Protein 7Z3B (pdb70)

Secondary structure (DSSP, 8-state):
-PEEEEEEEETTEEESSEEEEETT-EEEEEEEE---SSS---EEEEEEEEEEE---SS--SS--EEEEEEETTTT--EEETTEEE--TT--EEE-TT-EEEEEEE--S--EEEEEE--TTTTHHHHTT-EEEEEEEPP-/-PEEEEEEEETTEEESSEEEEETT-EEEEEEEE---SSS---EEEEEEEEEE----EEEEETTTT--EEETTEEE--TT--EEE-TT-EEEEEEEPPS--EEEEEE--TTTTHHHHTT-EEEEEEESP-

Radius of gyration: 21.34 Å; Cα contacts (8 Å, |Δi|>4): 718; chains: 2; bounding box: 64×50×38 Å

B-factor: mean 33.37, std 11.89, range [17.31, 107.45]

Organism: Acidithiobacillus ferrooxidans (NCBI:txid920)

Structure (mmCIF, N/CA/C/O backbone):
data_7Z3B
#
_entry.id   7Z3B
#
_cell.length_a   72.951
_cell.length_b   72.951
_cell.length_c   112.821
_cell.angle_alpha   90.000
_cell.angle_beta   90.000
_cell.angle_gamma   90.000
#
_symmetry.space_group_name_H-M   'P 41 21 2'
#
loop_
_entity.id
_entity.type
_entity.pdbx_description
1 polymer AcoP
2 non-polymer 'COPPER (I) ION'
3 non-polymer GLYCEROL
4 non-polymer 'ACETATE ION'
5 water water
#
loop_
_atom_site.group_PDB
_atom_site.id
_atom_site.type_symbol
_atom_site.label_atom_id
_atom_site.label_alt_id
_atom_site.label_comp_id
_atom_site.label_asym_id
_atom_site.label_entity_id
_atom_site.label_seq_id
_atom_site.pdbx_PDB_ins_code
_atom_site.Cartn_x
_atom_site.Cartn_y
_atom_site.Cartn_z
_atom_site.occupancy
_atom_site.B_iso_or_equiv
_atom_site.auth_seq_id
_atom_site.auth_comp_id
_atom_site.auth_asym_id
_atom_site.auth_atom_id
_atom_site.pdbx_PDB_model_num
ATOM 1 N N . GLY A 1 31 ? -32.538 -8.853 -20.613 1.00 59.50 43 GLY A N 1
ATOM 2 C CA . GLY A 1 31 ? -33.694 -7.998 -20.374 1.00 52.93 43 GLY A CA 1
ATOM 3 C C . GLY A 1 31 ? -33.283 -6.608 -19.894 1.00 48.39 43 GLY A C 1
ATOM 4 O O . GLY A 1 31 ? -32.213 -6.434 -19.243 1.00 47.95 43 GLY A O 1
ATOM 5 N N . VAL A 1 32 ? -34.159 -5.642 -20.103 1.00 45.38 44 VAL A N 1
ATOM 6 C CA . VAL A 1 32 ? -33.992 -4.274 -19.532 1.00 39.06 44 VAL A CA 1
ATOM 7 C C . VAL A 1 32 ? -34.454 -4.273 -18.062 1.00 39.23 44 VAL A C 1
ATOM 8 O O . VAL A 1 32 ? -35.522 -4.843 -17.721 1.00 41.27 44 VAL A O 1
ATOM 12 N N . HIS A 1 33 ? -33.589 -3.810 -17.160 1.00 33.02 45 HIS A N 1
ATOM 13 C CA . HIS A 1 33 ? -33.851 -3.769 -15.717 1.00 33.29 45 HIS A CA 1
ATOM 14 C C . HIS A 1 33 ? -34.392 -2.385 -15.377 1.00 31.30 45 HIS A C 1
ATOM 15 O O . HIS A 1 33 ? -33.712 -1.379 -15.667 1.00 29.67 45 HIS A O 1
ATOM 22 N N A HIS A 1 34 ? -35.568 -2.340 -14.753 0.50 32.31 46 HIS A N 1
ATOM 23 N N B HIS A 1 34 ? -35.588 -2.334 -14.780 0.50 31.07 46 HIS A N 1
ATOM 24 C CA A HIS A 1 34 ? -36.253 -1.076 -14.387 0.50 31.82 46 HIS A CA 1
ATOM 25 C CA B HIS A 1 34 ? -36.240 -1.056 -14.396 0.50 29.73 46 HIS A CA 1
ATOM 26 C C A HIS A 1 34 ? -35.826 -0.669 -12.989 0.50 29.30 46 HIS A C 1
ATOM 27 C C B HIS A 1 34 ? -35.816 -0.670 -12.993 0.50 28.21 46 HIS A C 1
ATOM 28 O O A HIS A 1 34 ? -35.950 -1.505 -12.074 0.50 30.13 46 HIS A O 1
ATOM 29 O O B HIS A 1 34 ? -35.946 -1.511 -12.084 0.50 29.18 46 HIS A O 1
ATOM 42 N N . TYR A 1 35 ? -35.388 0.578 -12.817 1.00 25.23 47 TYR A N 1
ATOM 43 C CA . TYR A 1 35 ? -35.042 1.137 -11.510 1.00 23.97 47 TYR A CA 1
ATOM 44 C C . TYR A 1 35 ? -35.870 2.395 -11.352 1.00 24.13 47 TYR A C 1
ATOM 45 O O . TYR A 1 35 ? -36.076 3.142 -12.346 1.00 22.38 47 TYR A O 1
ATOM 54 N N . THR A 1 36 ? -36.296 2.686 -10.133 1.00 22.00 48 THR A N 1
ATOM 55 C CA . THR A 1 36 ? -36.931 3.984 -9.821 1.00 22.32 48 THR A CA 1
ATOM 56 C C . THR A 1 36 ? -36.136 4.656 -8.705 1.00 24.01 48 THR A C 1
ATOM 57 O O . THR A 1 36 ? -35.761 3.967 -7.730 1.00 24.16 48 THR A O 1
ATOM 61 N N . ILE A 1 37 ? -35.902 5.942 -8.837 1.00 20.24 49 ILE A N 1
ATOM 62 C CA . ILE A 1 37 ? -35.364 6.774 -7.752 1.00 21.58 49 ILE A CA 1
ATOM 63 C C . ILE A 1 37 ? -36.395 7.865 -7.495 1.00 19.20 49 ILE A C 1
ATOM 64 O O . ILE A 1 37 ? -36.629 8.693 -8.384 1.00 19.64 49 ILE A O 1
ATOM 70 N N . ASP A 1 38 ? -36.989 7.832 -6.304 1.00 18.90 50 ASP A N 1
ATOM 71 C CA . ASP A 1 38 ? -37.919 8.886 -5.876 1.00 19.03 50 ASP A CA 1
ATOM 72 C C . ASP A 1 38 ? -37.169 9.984 -5.163 1.00 18.78 50 ASP A C 1
ATOM 73 O O . ASP A 1 38 ? -36.270 9.663 -4.349 1.00 19.49 50 ASP A O 1
ATOM 78 N N . GLU A 1 39 ? -37.547 11.205 -5.455 1.00 17.81 51 GLU A N 1
ATOM 79 C CA . GLU A 1 39 ? -37.036 12.394 -4.797 1.00 17.43 51 GLU A CA 1
ATOM 80 C C . GLU A 1 39 ? -38.042 12.955 -3.821 1.00 18.92 51 GLU A C 1
ATOM 81 O O . GLU A 1 39 ? -39.198 13.143 -4.186 1.00 19.17 51 GLU A O 1
ATOM 87 N N . PHE A 1 40 ? -37.543 13.217 -2.611 1.00 18.60 52 PHE A N 1
ATOM 88 C CA . PHE A 1 40 ? -38.331 13.857 -1.542 1.00 18.37 52 PHE A CA 1
ATOM 89 C C . PHE A 1 40 ? -37.512 14.992 -0.975 1.00 19.04 52 PHE A C 1
ATOM 90 O O . PHE A 1 40 ? -36.341 15.121 -1.240 1.00 18.73 52 PHE A O 1
ATOM 98 N N . ASN A 1 41 ? -38.132 15.898 -0.228 1.00 19.18 53 ASN A N 1
ATOM 99 C CA . ASN A 1 41 ? -37.338 16.881 0.517 1.00 19.99 53 ASN A CA 1
ATOM 100 C C . ASN A 1 41 ? -36.798 16.184 1.780 1.00 21.21 53 ASN A C 1
ATOM 101 O O . ASN A 1 41 ? -37.580 15.849 2.691 1.00 21.89 53 ASN A O 1
ATOM 106 N N . TYR A 1 42 ? -35.481 15.964 1.966 1.00 19.67 54 TYR A N 1
ATOM 107 C CA . TYR A 1 42 ? -34.392 16.241 1.028 1.00 19.26 54 TYR A CA 1
ATOM 108 C C . TYR A 1 42 ? -33.553 14.981 0.931 1.00 19.03 54 TYR A C 1
ATOM 109 O O . TYR A 1 42 ? -32.527 14.884 1.612 1.00 19.48 54 TYR A O 1
ATOM 118 N N . TYR A 1 43 ? -34.014 13.974 0.192 1.00 18.64 55 TYR A N 1
ATOM 119 C CA . TYR A 1 43 ? -33.389 12.651 0.164 1.00 19.61 55 TYR A CA 1
ATOM 120 C C . TYR A 1 43 ? -33.906 11.920 -1.035 1.00 18.66 55 TYR A C 1
ATOM 121 O O . TYR A 1 43 ? -34.953 12.258 -1.647 1.00 18.09 55 TYR A O 1
ATOM 130 N N . TYR A 1 44 ? -33.180 10.870 -1.360 1.00 18.40 56 TYR A N 1
ATOM 131 C CA . TYR A 1 44 ? -33.582 9.932 -2.410 1.00 18.84 56 TYR A CA 1
ATOM 132 C C . TYR A 1 44 ? -34.045 8.644 -1.790 1.00 19.46 56 TYR A C 1
ATOM 133 O O . TYR A 1 44 ? -33.472 8.155 -0.778 1.00 20.00 56 TYR A O 1
ATOM 142 N N . LYS A 1 45 ? -34.999 8.004 -2.458 1.00 19.64 57 LYS A N 1
ATOM 143 C CA . LYS A 1 45 ? -35.356 6.601 -2.110 1.00 20.57 57 LYS A CA 1
ATOM 144 C C . LYS A 1 45 ? -35.313 5.754 -3.367 1.00 21.55 57 LYS A C 1
ATOM 145 O O . LYS A 1 45 ? -36.081 6.006 -4.308 1.00 21.40 57 LYS A O 1
ATOM 151 N N . PRO A 1 46 ? -34.440 4.752 -3.478 1.00 22.84 58 PRO A N 1
ATOM 152 C CA . PRO A 1 46 ? -33.429 4.397 -2.476 1.00 23.90 58 PRO A CA 1
ATOM 153 C C . PRO A 1 46 ? -32.224 5.339 -2.498 1.00 21.77 58 PRO A C 1
ATOM 154 O O . PRO A 1 46 ? -31.953 5.948 -3.554 1.00 21.70 58 PRO A O 1
ATOM 158 N N . ASP A 1 47 ? -31.459 5.373 -1.381 1.00 21.52 59 ASP A N 1
ATOM 159 C CA . ASP A 1 47 ? -30.225 6.184 -1.335 1.00 22.55 59 ASP A CA 1
ATOM 160 C C . ASP A 1 47 ? -28.971 5.358 -1.614 1.00 23.14 59 ASP A C 1
ATOM 161 O O . ASP A 1 47 ? -27.867 5.909 -1.493 1.00 23.00 59 ASP A O 1
ATOM 166 N N . ARG A 1 48 ? -29.160 4.126 -1.992 1.00 24.22 60 ARG A N 1
ATOM 167 C CA . ARG A 1 48 ? -28.111 3.228 -2.503 1.00 26.32 60 ARG A CA 1
ATOM 168 C C . ARG A 1 48 ? -28.641 2.447 -3.676 1.00 27.15 60 ARG A C 1
ATOM 169 O O . ARG A 1 48 ? -29.812 1.988 -3.640 1.00 26.86 60 ARG A O 1
ATOM 177 N N . MET A 1 49 ? -27.791 2.247 -4.677 1.00 25.74 61 MET A N 1
ATOM 178 C CA . MET A 1 49 ? -28.166 1.470 -5.878 1.00 27.37 61 MET A CA 1
ATOM 179 C C . MET A 1 49 ? -26.909 0.747 -6.352 1.00 26.61 61 MET A C 1
ATOM 180 O O . MET A 1 49 ? -25.775 1.267 -6.135 1.00 25.76 61 MET A O 1
ATOM 189 N N . THR A 1 50 ? -27.105 -0.437 -6.928 1.00 28.35 62 THR A N 1
ATOM 190 C CA . THR A 1 50 ? -25.972 -1.232 -7.448 1.00 29.27 62 THR A CA 1
ATOM 191 C C . THR A 1 50 ? -26.292 -1.639 -8.874 1.00 28.68 62 THR A C 1
ATOM 192 O O . THR A 1 50 ? -27.359 -2.182 -9.068 1.00 28.40 62 THR A O 1
ATOM 196 N N . TRP A 1 51 ? -25.403 -1.342 -9.828 1.00 27.93 63 TRP A N 1
ATOM 197 C CA . TRP A 1 51 ? -25.556 -1.785 -11.235 1.00 26.36 63 TRP A CA 1
ATOM 198 C C . TRP A 1 51 ? -24.288 -2.538 -11.614 1.00 27.97 63 TRP A C 1
ATOM 199 O O . TRP A 1 51 ? -23.285 -2.350 -10.965 1.00 30.14 63 TRP A O 1
ATOM 210 N N . HIS A 1 52 ? -24.347 -3.327 -12.665 1.00 29.42 64 HIS A N 1
ATOM 211 C CA . HIS A 1 52 ? -23.184 -4.012 -13.246 1.00 30.61 64 HIS A CA 1
ATOM 212 C C . HIS A 1 52 ? -22.836 -3.353 -14.594 1.00 29.16 64 HIS A C 1
ATOM 213 O O . HIS A 1 52 ? -23.772 -2.975 -15.343 1.00 28.67 64 HIS A O 1
ATOM 220 N N . VAL A 1 53 ? -21.549 -3.296 -14.916 1.00 29.36 65 VAL A N 1
ATOM 221 C CA . VAL A 1 53 ? -21.087 -2.858 -16.252 1.00 29.83 65 VAL A CA 1
ATOM 222 C C . VAL A 1 53 ? -21.856 -3.666 -17.295 1.00 30.56 65 VAL A C 1
ATOM 223 O O . VAL A 1 53 ? -21.956 -4.898 -17.155 1.00 31.50 65 VAL A O 1
ATOM 227 N N . GLY A 1 54 ? -22.360 -3.015 -18.346 1.00 27.94 66 GLY A N 1
ATOM 228 C CA . GLY A 1 54 ? -23.029 -3.771 -19.421 1.00 30.77 66 GLY A CA 1
ATOM 229 C C . GLY A 1 54 ? -24.493 -4.023 -19.146 1.00 30.02 66 GLY A C 1
ATOM 230 O O . GLY A 1 54 ? -25.185 -4.447 -20.059 1.00 31.93 66 GLY A O 1
ATOM 231 N N . GLU A 1 55 ? -24.990 -3.729 -17.951 1.00 30.04 67 GLU A N 1
ATOM 232 C CA . GLU A 1 55 ? -26.422 -3.900 -17.621 1.00 30.13 67 GLU A CA 1
ATOM 233 C C . GLU A 1 55 ? -27.263 -2.933 -18.457 1.00 28.37 67 GLU A C 1
ATOM 234 O O . GLU A 1 55 ? -26.877 -1.758 -18.575 1.00 25.69 67 GLU A O 1
ATOM 240 N N . LYS A 1 56 ? -28.391 -3.408 -19.000 1.00 26.30 68 LYS A N 1
ATOM 241 C CA . LYS A 1 56 ? -29.404 -2.548 -19.624 1.00 26.39 68 LYS A CA 1
ATOM 242 C C . LYS A 1 56 ? -30.335 -2.018 -18.568 1.00 26.36 68 LYS A C 1
ATOM 243 O O . LYS A 1 56 ? -31.043 -2.823 -17.910 1.00 27.19 68 LYS A O 1
ATOM 249 N N . VAL A 1 57 ? -30.290 -0.689 -18.400 1.00 23.31 69 VAL A N 1
ATOM 250 C CA . VAL A 1 57 ? -31.058 0.000 -17.319 1.00 23.05 69 VAL A CA 1
ATOM 251 C C . VAL A 1 57 ? -32.120 0.916 -17.950 1.00 23.73 69 VAL A C 1
ATOM 252 O O . VAL A 1 57 ? -31.816 1.731 -18.865 1.00 23.36 69 VAL A O 1
ATOM 256 N N . GLU A 1 58 ? -33.344 0.874 -17.402 1.00 24.36 70 GLU A N 1
ATOM 257 C CA . GLU A 1 58 ? -34.356 1.915 -17.620 1.00 23.65 70 GLU A CA 1
ATOM 258 C C . GLU A 1 58 ? -34.562 2.582 -16.258 1.00 24.30 70 GLU A C 1
ATOM 259 O O . GLU A 1 58 ? -34.939 1.864 -15.293 1.00 24.29 70 GLU A O 1
ATOM 265 N N . LEU A 1 59 ? -34.223 3.858 -16.120 1.00 22.22 71 LEU A N 1
ATOM 266 C CA . LEU A 1 59 ? -34.284 4.549 -14.819 1.00 21.34 71 LEU A CA 1
ATOM 267 C C . LEU A 1 59 ? -35.362 5.628 -14.875 1.00 20.71 71 LEU A C 1
ATOM 268 O O . LEU A 1 59 ? -35.382 6.425 -15.808 1.00 20.86 71 LEU A O 1
ATOM 273 N N . THR A 1 60 ? -36.238 5.602 -13.884 1.00 20.78 72 THR A N 1
ATOM 274 C CA . THR A 1 60 ? -37.247 6.654 -13.706 1.00 20.21 72 THR A CA 1
ATOM 275 C C . THR A 1 60 ? -36.849 7.487 -12.495 1.00 20.09 72 THR A C 1
ATOM 276 O O . THR A 1 60 ? -36.669 6.897 -11.398 1.00 21.44 72 THR A O 1
ATOM 280 N N . ILE A 1 61 ? -36.716 8.784 -12.685 1.00 18.08 73 ILE A N 1
ATOM 281 C CA . ILE A 1 61 ? -36.479 9.749 -11.588 1.00 17.69 73 ILE A CA 1
ATOM 282 C C . ILE A 1 61 ? -37.828 10.444 -11.388 1.00 18.87 73 ILE A C 1
ATOM 283 O O . ILE A 1 61 ? -38.381 10.974 -12.376 1.00 18.76 73 ILE A O 1
ATOM 288 N N . ASP A 1 62 ? -38.347 10.456 -10.158 1.00 17.76 74 ASP A N 1
ATOM 289 C CA . ASP A 1 62 ? -39.686 10.976 -9.900 1.00 17.31 74 ASP A CA 1
ATOM 290 C C . ASP A 1 62 ? -39.558 12.028 -8.799 1.00 17.97 74 ASP A C 1
ATOM 291 O O . ASP A 1 62 ? -39.155 11.649 -7.684 1.00 18.56 74 ASP A O 1
ATOM 296 N N . ASN A 1 63 ? -39.960 13.233 -9.068 1.00 17.57 75 ASN A N 1
ATOM 297 C CA . ASN A 1 63 ? -39.975 14.293 -8.025 1.00 17.72 75 ASN A CA 1
ATOM 298 C C . ASN A 1 63 ? -41.255 14.233 -7.235 1.00 18.85 75 ASN A C 1
ATOM 299 O O . ASN A 1 63 ? -42.272 14.684 -7.738 1.00 18.87 75 ASN A O 1
ATOM 304 N N . ARG A 1 64 ? -41.184 13.590 -6.056 1.00 18.62 76 ARG A N 1
ATOM 305 C CA . ARG A 1 64 ? -42.313 13.401 -5.148 1.00 19.28 76 ARG A CA 1
ATOM 306 C C . ARG A 1 64 ? -42.241 14.401 -3.990 1.00 19.45 76 ARG A C 1
ATOM 307 O O . ARG A 1 64 ? -42.722 14.122 -2.884 1.00 19.91 76 ARG A O 1
ATOM 315 N N . SER A 1 65 ? -41.673 15.573 -4.247 1.00 18.74 77 SER A N 1
ATOM 316 C CA . SER A 1 65 ? -41.630 16.664 -3.253 1.00 19.62 77 SER A CA 1
ATOM 317 C C . SER A 1 65 ? -42.961 16.839 -2.497 1.00 20.26 77 SER A C 1
ATOM 318 O O . SER A 1 65 ? -44.002 17.073 -3.131 1.00 20.72 77 SER A O 1
ATOM 321 N N . GLN A 1 66 ? -42.879 16.706 -1.168 1.00 20.73 78 GLN A N 1
ATOM 322 C CA . GLN A 1 66 ? -44.039 16.648 -0.235 1.00 23.53 78 GLN A CA 1
ATOM 323 C C . GLN A 1 66 ? -44.432 17.994 0.341 1.00 25.64 78 GLN A C 1
ATOM 324 O O . GLN A 1 66 ? -45.435 18.041 1.119 1.00 26.70 78 GLN A O 1
ATOM 330 N N . SER A 1 67 ? -43.691 19.048 0.125 1.00 25.26 79 SER A N 1
ATOM 331 C CA . SER A 1 67 ? -43.888 20.373 0.748 1.00 25.59 79 SER A CA 1
ATOM 332 C C . SER A 1 67 ? -45.035 21.108 0.062 1.00 27.74 79 SER A C 1
ATOM 333 O O . SER A 1 67 ? -45.501 20.713 -1.032 1.00 27.34 79 SER A O 1
ATOM 336 N N . ALA A 1 68 ? -45.454 22.182 0.761 1.00 33.09 80 ALA A N 1
ATOM 337 C CA . ALA A 1 68 ? -46.472 23.176 0.308 1.00 34.12 80 ALA A CA 1
ATOM 338 C C . ALA A 1 68 ? -45.737 24.500 0.121 1.00 34.86 80 ALA A C 1
ATOM 339 O O . ALA A 1 68 ? -45.323 25.105 1.143 1.00 37.27 80 ALA A O 1
ATOM 341 N N . PRO A 1 69 ? -45.374 24.915 -1.109 1.00 32.52 81 PRO A N 1
ATOM 342 C CA . PRO A 1 69 ? -45.583 24.150 -2.340 1.00 30.90 81 PRO A CA 1
ATOM 343 C C . PRO A 1 69 ? -44.465 23.110 -2.602 1.00 26.63 81 PRO A C 1
ATOM 344 O O . PRO A 1 69 ? -43.450 23.109 -1.900 1.00 25.87 81 PRO A O 1
ATOM 348 N N . PRO A 1 70 ? -44.670 22.191 -3.551 1.00 27.01 82 PRO A N 1
ATOM 349 C CA . PRO A 1 70 ? -43.625 21.220 -3.933 1.00 25.84 82 PRO A CA 1
ATOM 350 C C . PRO A 1 70 ? -42.484 21.988 -4.591 1.00 27.12 82 PRO A C 1
ATOM 351 O O . PRO A 1 70 ? -42.748 23.009 -5.241 1.00 27.49 82 PRO A O 1
ATOM 355 N N . ILE A 1 71 ? -41.263 21.540 -4.384 1.00 23.98 83 ILE A N 1
ATOM 356 C CA . ILE A 1 71 ? -40.071 22.261 -4.886 1.00 24.02 83 ILE A CA 1
ATOM 357 C C . ILE A 1 71 ? -39.356 21.376 -5.908 1.00 21.68 83 ILE A C 1
ATOM 358 O O . ILE A 1 71 ? -39.513 20.106 -5.957 1.00 21.00 83 ILE A O 1
ATOM 363 N N . ALA A 1 72 ? -38.628 22.040 -6.791 1.00 20.77 84 ALA A N 1
ATOM 364 C CA . ALA A 1 72 ? -37.780 21.347 -7.765 1.00 20.99 84 ALA A CA 1
ATOM 365 C C . ALA A 1 72 ? -36.607 20.616 -7.108 1.00 19.87 84 ALA A C 1
ATOM 366 O O . ALA A 1 72 ? -36.073 21.058 -6.111 1.00 19.93 84 ALA A O 1
ATOM 368 N N . HIS A 1 73 ? -36.192 19.525 -7.761 1.00 18.79 85 HIS A N 1
ATOM 369 C CA . HIS A 1 73 ? -35.059 18.708 -7.347 1.00 17.91 85 HIS A CA 1
ATOM 370 C C . HIS A 1 73 ? -34.228 18.321 -8.577 1.00 18.92 85 HIS A C 1
ATOM 371 O O . HIS A 1 73 ? -34.790 18.230 -9.700 1.00 20.23 85 HIS A O 1
ATOM 378 N N . GLN A 1 74 ? -32.959 18.086 -8.330 1.00 17.70 86 GLN A N 1
ATOM 379 C CA . GLN A 1 74 ? -31.985 17.623 -9.362 1.00 18.14 86 GLN A CA 1
ATOM 380 C C . GLN A 1 74 ? -31.511 16.238 -9.010 1.00 19.48 86 GLN A C 1
ATOM 381 O O . GLN A 1 74 ? -31.412 15.856 -7.845 1.00 19.28 86 GLN A O 1
ATOM 387 N N . PHE A 1 75 ? -31.156 15.477 -10.057 1.00 18.26 87 PHE A N 1
ATOM 388 C CA . PHE A 1 75 ? -30.506 14.197 -9.940 1.00 18.83 87 PHE A CA 1
ATOM 389 C C . PHE A 1 75 ? -29.296 14.171 -10.885 1.00 19.16 87 PHE A C 1
ATOM 390 O O . PHE A 1 75 ? -29.467 14.299 -12.098 1.00 20.35 87 PHE A O 1
ATOM 398 N N . SER A 1 76 ? -28.117 14.184 -10.276 1.00 19.07 88 SER A N 1
ATOM 399 C CA . SER A 1 76 ? -26.841 14.153 -11.006 1.00 20.36 88 SER A CA 1
ATOM 400 C C . SER A 1 76 ? -25.994 13.056 -10.413 1.00 20.95 88 SER A C 1
ATOM 401 O O . SER A 1 76 ? -25.801 12.996 -9.180 1.00 21.38 88 SER A O 1
ATOM 404 N N . ILE A 1 77 ? -25.355 12.251 -11.278 1.00 20.02 89 ILE A N 1
ATOM 405 C CA . ILE A 1 77 ? -24.456 11.169 -10.813 1.00 19.79 89 ILE A CA 1
ATOM 406 C C . ILE A 1 77 ? -23.032 11.596 -11.163 1.00 20.85 89 ILE A C 1
ATOM 407 O O . ILE A 1 77 ? -22.759 11.918 -12.336 1.00 20.22 89 ILE A O 1
ATOM 412 N N . GLY A 1 78 ? -22.146 11.545 -10.190 1.00 20.07 90 GLY A N 1
ATOM 413 C CA . GLY A 1 78 ? -20.756 11.917 -10.458 1.00 21.43 90 GLY A CA 1
ATOM 414 C C . GLY A 1 78 ? -19.810 11.555 -9.358 1.00 21.39 90 GLY A C 1
ATOM 415 O O . GLY A 1 78 ? -20.217 10.802 -8.419 1.00 24.02 90 GLY A O 1
ATOM 416 N N . ARG A 1 79 ? -18.578 12.007 -9.542 1.00 23.55 91 ARG A N 1
ATOM 417 C CA . ARG A 1 79 ? -17.477 11.775 -8.605 1.00 26.05 91 ARG A CA 1
ATOM 418 C C . ARG A 1 79 ? -16.844 13.139 -8.343 1.00 26.80 91 ARG A C 1
ATOM 419 O O . ARG A 1 79 ? -16.778 14.001 -9.260 1.00 25.06 91 ARG A O 1
ATOM 427 N N . THR A 1 80 ? -16.303 13.248 -7.164 1.00 27.35 92 THR A N 1
ATOM 428 C CA . THR A 1 80 ? -15.442 14.351 -6.706 1.00 30.53 92 THR A CA 1
ATOM 429 C C . THR A 1 80 ? -16.310 15.584 -6.463 1.00 27.72 92 THR A C 1
ATOM 430 O O . THR A 1 80 ? -16.522 16.406 -7.400 1.00 28.01 92 THR A O 1
ATOM 434 N N . LEU A 1 81 ? -16.750 15.716 -5.240 1.00 26.29 93 LEU A N 1
ATOM 435 C CA . LEU A 1 81 ? -17.622 16.833 -4.866 1.00 25.46 93 LEU A CA 1
ATOM 436 C C . LEU A 1 81 ? -16.845 18.135 -5.034 1.00 26.57 93 LEU A C 1
ATOM 437 O O . LEU A 1 81 ? -15.685 18.235 -4.588 1.00 27.81 93 LEU A O 1
ATOM 442 N N . VAL A 1 82 ? -17.504 19.117 -5.638 1.00 25.60 94 VAL A N 1
ATOM 443 C CA . VAL A 1 82 ? -17.027 20.519 -5.664 1.00 26.14 94 VAL A CA 1
ATOM 444 C C . VAL A 1 82 ? -17.921 21.339 -4.762 1.00 25.87 94 VAL A C 1
ATOM 445 O O . VAL A 1 82 ? -19.151 21.165 -4.852 1.00 24.88 94 VAL A O 1
ATOM 449 N N . SER A 1 83 ? -17.326 22.181 -3.930 1.00 26.98 95 SER A N 1
ATOM 450 C CA . SER A 1 83 ? -18.061 23.069 -3.006 1.00 28.00 95 SER A CA 1
ATOM 451 C C . SER A 1 83 ? -17.714 24.535 -3.242 1.00 29.17 95 SER A C 1
ATOM 452 O O . SER A 1 83 ? -16.658 24.814 -3.861 1.00 29.92 95 SER A O 1
ATOM 455 N N . ARG A 1 84 ? -18.541 25.442 -2.686 1.00 28.94 96 ARG A N 1
ATOM 456 C CA . ARG A 1 84 ? -18.251 26.890 -2.735 1.00 31.78 96 ARG A CA 1
ATOM 457 C C A ARG A 1 84 ? -16.846 27.202 -2.155 0.50 34.23 96 ARG A C 1
ATOM 458 C C B ARG A 1 84 ? -16.995 27.042 -1.887 0.50 32.97 96 ARG A C 1
ATOM 459 O O A ARG A 1 84 ? -16.447 26.578 -1.182 0.50 36.26 96 ARG A O 1
ATOM 460 O O B ARG A 1 84 ? -16.915 26.371 -0.796 0.50 32.95 96 ARG A O 1
ATOM 468 N N A ASP A 1 85 ? -16.096 28.108 -2.786 0.50 39.36 97 ASP A N 1
ATOM 469 N N B ASP A 1 85 ? -16.156 27.951 -2.284 0.50 34.86 97 ASP A N 1
ATOM 470 C CA A ASP A 1 85 ? -14.862 28.702 -2.192 0.50 41.55 97 ASP A CA 1
ATOM 471 C CA B ASP A 1 85 ? -14.982 28.383 -1.509 0.50 37.29 97 ASP A CA 1
ATOM 472 C C A ASP A 1 85 ? -15.290 29.971 -1.392 0.50 43.09 97 ASP A C 1
ATOM 473 C C B ASP A 1 85 ? -14.995 29.905 -1.423 0.50 40.77 97 ASP A C 1
ATOM 474 O O A ASP A 1 85 ? -16.211 30.593 -1.879 0.50 41.72 97 ASP A O 1
ATOM 475 O O B ASP A 1 85 ? -15.116 30.591 -2.456 0.50 38.33 97 ASP A O 1
ATOM 484 N N . ASN A 1 86 ? -14.719 30.346 -0.213 1.00 44.81 98 ASN A N 1
ATOM 485 C CA . ASN A 1 86 ? -14.580 31.778 0.162 1.00 49.42 98 ASN A CA 1
ATOM 486 C C . ASN A 1 86 ? -13.400 31.987 1.123 1.00 52.42 98 ASN A C 1
ATOM 487 O O . ASN A 1 86 ? -13.300 33.104 1.687 1.00 55.54 98 ASN A O 1
ATOM 492 N N . GLY A 1 87 ? -12.547 30.983 1.348 1.00 50.91 99 GLY A N 1
ATOM 493 C CA . GLY A 1 87 ? -11.339 31.191 2.169 1.00 51.49 99 GLY A CA 1
ATOM 494 C C . GLY A 1 87 ? -11.583 31.062 3.652 1.00 51.92 99 GLY A C 1
ATOM 495 O O . GLY A 1 87 ? -10.602 31.091 4.406 1.00 55.78 99 GLY A O 1
ATOM 496 N N . PHE A 1 88 ? -12.833 30.973 4.107 1.00 50.46 100 PHE A N 1
ATOM 497 C CA A PHE A 1 88 ? -13.171 30.827 5.541 0.50 49.95 100 PHE A CA 1
ATOM 498 C CA B PHE A 1 88 ? -13.129 30.809 5.558 0.50 50.09 100 PHE A CA 1
ATOM 499 C C . PHE A 1 88 ? -13.619 29.388 5.784 1.00 46.76 100 PHE A C 1
ATOM 500 O O . PHE A 1 88 ? -14.156 28.767 4.858 1.00 46.95 100 PHE A O 1
ATOM 515 N N . PRO A 1 89 ? -13.399 28.812 6.998 1.00 46.26 101 PRO A N 1
ATOM 516 C CA . PRO A 1 89 ? -13.772 27.426 7.237 1.00 45.96 101 PRO A CA 1
ATOM 517 C C . PRO A 1 89 ? -15.284 27.299 7.491 1.00 47.00 101 PRO A C 1
ATOM 518 O O . PRO A 1 89 ? -15.855 28.178 8.102 1.00 49.88 101 PRO A O 1
ATOM 522 N N . LYS A 1 90 ? -15.816 26.151 7.138 1.00 46.77 102 LYS A N 1
ATOM 523 C CA . LYS A 1 90 ? -17.244 25.798 7.283 1.00 47.95 102 LYS A CA 1
ATOM 524 C C . LYS A 1 90 ? -17.410 24.450 7.978 1.00 44.15 102 LYS A C 1
ATOM 525 O O . LYS A 1 90 ? -16.747 23.500 7.561 1.00 41.45 102 LYS A O 1
ATOM 531 N N . SER A 1 91 ? -18.452 24.312 8.806 1.00 44.53 103 SER A N 1
ATOM 532 C CA A SER A 1 91 ? -18.837 22.974 9.345 0.50 42.90 103 SER A CA 1
ATOM 533 C CA B SER A 1 91 ? -18.912 22.997 9.342 0.50 42.34 103 SER A CA 1
ATOM 534 C C . SER A 1 91 ? -19.379 22.087 8.216 1.00 39.43 103 SER A C 1
ATOM 535 O O . SER A 1 91 ? -19.116 20.871 8.252 1.00 40.18 103 SER A O 1
ATOM 540 N N . GLN A 1 92 ? -20.103 22.642 7.245 1.00 38.14 104 GLN A N 1
ATOM 541 C CA . GLN A 1 92 ? -20.655 21.881 6.127 1.00 38.48 104 GLN A CA 1
ATOM 542 C C . GLN A 1 92 ? -20.251 22.596 4.846 1.00 37.23 104 GLN A C 1
ATOM 543 O O . GLN A 1 92 ? -20.482 23.786 4.728 1.00 39.69 104 GLN A O 1
ATOM 549 N N . ALA A 1 93 ? -19.695 21.879 3.929 1.00 36.61 105 ALA A N 1
ATOM 550 C CA . ALA A 1 93 ? -19.289 22.558 2.682 1.00 37.29 105 ALA A CA 1
ATOM 551 C C . ALA A 1 93 ? -20.552 22.734 1.837 1.00 33.10 105 ALA A C 1
ATOM 552 O O . ALA A 1 93 ? -21.454 21.901 1.872 1.00 34.25 105 ALA A O 1
ATOM 554 N N . ILE A 1 94 ? -20.594 23.855 1.130 1.00 32.20 106 ILE A N 1
ATOM 555 C CA . ILE A 1 94 ? -21.774 24.217 0.315 1.00 30.21 106 ILE A CA 1
ATOM 556 C C . ILE A 1 94 ? -21.535 23.578 -1.049 1.00 28.20 106 ILE A C 1
ATOM 557 O O . ILE A 1 94 ? -20.826 24.180 -1.898 1.00 28.60 106 ILE A O 1
ATOM 562 N N . ALA A 1 95 ? -22.181 22.461 -1.309 1.00 25.87 107 ALA A N 1
ATOM 563 C CA . ALA A 1 95 ? -22.001 21.679 -2.533 1.00 25.84 107 ALA A CA 1
ATOM 564 C C . ALA A 1 95 ? -22.467 22.472 -3.758 1.00 24.34 107 ALA A C 1
ATOM 565 O O . ALA A 1 95 ? -23.576 22.995 -3.753 1.00 24.68 107 ALA A O 1
ATOM 567 N N . VAL A 1 96 ? -21.694 22.438 -4.860 1.00 23.03 108 VAL A N 1
ATOM 568 C CA . VAL A 1 96 ? -22.080 23.123 -6.109 1.00 22.79 108 VAL A CA 1
ATOM 569 C C . VAL A 1 96 ? -22.093 22.196 -7.310 1.00 22.43 108 VAL A C 1
ATOM 570 O O . VAL A 1 96 ? -22.802 22.508 -8.315 1.00 22.89 108 VAL A O 1
ATOM 574 N N . GLY A 1 97 ? -21.430 21.055 -7.263 1.00 21.39 109 GLY A N 1
ATOM 575 C CA . GLY A 1 97 ? -21.393 20.148 -8.422 1.00 22.65 109 GLY A CA 1
ATOM 576 C C . GLY A 1 97 ? -20.466 18.974 -8.238 1.00 23.43 109 GLY A C 1
ATOM 577 O O . GLY A 1 97 ? -19.842 18.800 -7.174 1.00 21.56 109 GLY A O 1
ATOM 578 N N . TRP A 1 98 ? -20.376 18.148 -9.285 1.00 21.80 110 TRP A N 1
ATOM 579 C CA . TRP A 1 98 ? -19.425 17.039 -9.423 1.00 22.70 110 TRP A CA 1
ATOM 580 C C . TRP A 1 98 ? -18.364 17.418 -10.459 1.00 24.87 110 TRP A C 1
ATOM 581 O O . TRP A 1 98 ? -18.723 17.874 -11.536 1.00 25.32 110 TRP A O 1
ATOM 592 N N . LYS A 1 99 ? -17.138 17.041 -10.209 1.00 25.06 111 LYS A N 1
ATOM 593 C CA A LYS A 1 99 ? -16.049 17.254 -11.189 0.50 26.95 111 LYS A CA 1
ATOM 594 C CA B LYS A 1 99 ? -16.033 17.242 -11.183 0.50 27.22 111 LYS A CA 1
ATOM 595 C C . LYS A 1 99 ? -16.214 16.281 -12.354 1.00 27.72 111 LYS A C 1
ATOM 596 O O . LYS A 1 99 ? -15.820 16.633 -13.497 1.00 27.91 111 LYS A O 1
ATOM 607 N N . ASP A 1 100 ? -16.638 15.061 -12.097 1.00 25.16 112 ASP A N 1
ATOM 608 C CA . ASP A 1 100 ? -16.695 13.985 -13.121 1.00 26.51 112 ASP A CA 1
ATOM 609 C C . ASP A 1 100 ? -18.143 13.494 -13.210 1.00 25.52 112 ASP A C 1
ATOM 610 O O . ASP A 1 100 ? -18.692 13.156 -12.165 1.00 26.29 112 ASP A O 1
ATOM 615 N N . ASN A 1 101 ? -18.770 13.602 -14.368 1.00 23.03 113 ASN A N 1
ATOM 616 C CA . ASN A 1 101 ? -20.173 13.221 -14.603 1.00 22.32 113 ASN A CA 1
ATOM 617 C C . ASN A 1 101 ? -20.215 11.768 -15.077 1.00 21.73 113 ASN A C 1
ATOM 618 O O . ASN A 1 101 ? -19.619 11.440 -16.133 1.00 23.68 113 ASN A O 1
ATOM 623 N N . PHE A 1 102 ? -20.909 10.909 -14.385 1.00 21.67 114 PHE A N 1
ATOM 624 C CA . PHE A 1 102 ? -21.023 9.480 -14.760 1.00 21.00 114 PHE A CA 1
ATOM 625 C C . PHE A 1 102 ? -21.573 9.325 -16.187 1.00 20.92 114 PHE A C 1
ATOM 626 O O . PHE A 1 102 ? -21.177 8.350 -16.845 1.00 22.14 114 PHE A O 1
ATOM 634 N N . PHE A 1 103 ? -22.449 10.204 -16.611 1.00 20.81 115 PHE A N 1
ATOM 635 C CA . PHE A 1 103 ? -23.152 10.066 -17.912 1.00 21.43 115 PHE A CA 1
ATOM 636 C C . PHE A 1 103 ? -22.371 10.689 -19.053 1.00 23.90 115 PHE A C 1
ATOM 637 O O . PHE A 1 103 ? -22.833 10.604 -20.200 1.00 26.21 115 PHE A O 1
ATOM 645 N N . ASP A 1 104 ? -21.152 11.111 -18.792 1.00 25.11 116 ASP A N 1
ATOM 646 C CA . ASP A 1 104 ? -20.266 11.576 -19.889 1.00 29.93 116 ASP A CA 1
ATOM 647 C C . ASP A 1 104 ? -20.019 10.467 -20.879 1.00 31.76 116 ASP A C 1
ATOM 648 O O . ASP A 1 104 ? -19.625 9.351 -20.505 1.00 30.81 116 ASP A O 1
ATOM 653 N N . GLY A 1 105 ? -20.392 10.814 -22.104 1.00 35.20 117 GLY A N 1
ATOM 654 C CA . GLY A 1 105 ? -20.171 9.887 -23.202 1.00 34.78 117 GLY A CA 1
ATOM 655 C C . GLY A 1 105 ? -21.305 8.901 -23.318 1.00 35.20 117 GLY A C 1
ATOM 656 O O . GLY A 1 105 ? -21.356 8.262 -24.357 1.00 39.25 117 GLY A O 1
ATOM 657 N N . VAL A 1 106 ? -22.231 8.788 -22.359 1.00 27.66 118 VAL A N 1
ATOM 658 C CA . VAL A 1 106 ? -23.154 7.631 -22.258 1.00 23.62 118 VAL A CA 1
ATOM 659 C C . VAL A 1 106 ? -24.362 7.954 -23.118 1.00 23.36 118 VAL A C 1
ATOM 660 O O . VAL A 1 106 ? -25.191 8.844 -22.849 1.00 24.79 118 VAL A O 1
ATOM 664 N N . PRO A 1 107 ? -24.651 7.171 -24.165 1.00 23.84 119 PRO A N 1
ATOM 665 C CA . PRO A 1 107 ? -25.855 7.423 -24.940 1.00 23.00 119 PRO A CA 1
ATOM 666 C C . PRO A 1 107 ? -27.100 7.035 -24.182 1.00 24.02 119 PRO A C 1
ATOM 667 O O . PRO A 1 107 ? -27.146 6.023 -23.484 1.00 23.53 119 PRO A O 1
ATOM 671 N N . ILE A 1 108 ? -28.098 7.882 -24.299 1.00 21.81 120 ILE A N 1
ATOM 672 C CA A ILE A 1 108 ? -29.357 7.615 -23.593 0.50 23.43 120 ILE A CA 1
ATOM 673 C CA B ILE A 1 108 ? -29.361 7.677 -23.589 0.50 24.24 120 ILE A CA 1
ATOM 674 C C . ILE A 1 108 ? -30.526 7.696 -24.569 1.00 24.34 120 ILE A C 1
ATOM 675 O O . ILE A 1 108 ? -30.476 8.405 -25.622 1.00 23.80 120 ILE A O 1
ATOM 684 N N . THR A 1 109 ? -31.575 6.988 -24.219 1.00 21.67 121 THR A N 1
ATOM 685 C CA . THR A 1 109 ? -32.822 7.063 -24.968 1.00 21.43 121 THR A CA 1
ATOM 686 C C . THR A 1 109 ? -33.915 7.525 -23.989 1.00 23.15 121 THR A C 1
ATOM 687 O O . THR A 1 109 ? -34.023 6.949 -22.903 1.00 22.84 121 THR A O 1
ATOM 691 N N . SER A 1 110 ? -34.661 8.548 -24.412 1.00 24.84 122 SER A N 1
ATOM 692 C CA . SER A 1 110 ? -35.850 8.977 -23.624 1.00 25.67 122 SER A CA 1
ATOM 693 C C . SER A 1 110 ? -36.909 9.447 -24.600 1.00 27.54 122 SER A C 1
ATOM 694 O O . SER A 1 110 ? -36.608 10.352 -25.394 1.00 26.90 122 SER A O 1
ATOM 697 N N . GLY A 1 111 ? -37.996 8.697 -24.581 1.00 31.46 123 GLY A N 1
ATOM 698 C CA . GLY A 1 111 ? -39.081 8.755 -25.552 1.00 33.39 123 GLY A CA 1
ATOM 699 C C . GLY A 1 111 ? -38.502 8.644 -26.937 1.00 32.36 123 GLY A C 1
ATOM 700 O O . GLY A 1 111 ? -37.905 7.602 -27.263 1.00 32.76 123 GLY A O 1
ATOM 701 N N . GLY A 1 112 ? -38.656 9.711 -27.695 1.00 29.06 124 GLY A N 1
ATOM 702 C CA . GLY A 1 112 ? -38.305 9.671 -29.112 1.00 28.30 124 GLY A CA 1
ATOM 703 C C . GLY A 1 112 ? -36.861 10.094 -29.341 1.00 25.79 124 GLY A C 1
ATOM 704 O O . GLY A 1 112 ? -36.497 10.115 -30.575 1.00 25.27 124 GLY A O 1
ATOM 705 N N . GLN A 1 113 ? -36.135 10.453 -28.320 1.00 24.28 125 GLN A N 1
ATOM 706 C CA . GLN A 1 113 ? -34.773 11.036 -28.488 1.00 24.75 125 GLN A CA 1
ATOM 707 C C . GLN A 1 113 ? -33.698 10.015 -28.113 1.00 24.51 125 GLN A C 1
ATOM 708 O O . GLN A 1 113 ? -33.765 9.478 -27.027 1.00 24.25 125 GLN A O 1
ATOM 714 N N . THR A 1 114 ? -32.688 9.855 -28.947 1.00 23.38 126 THR A N 1
ATOM 715 C CA . THR A 1 114 ? -31.545 8.984 -28.643 1.00 23.11 126 THR A CA 1
ATOM 716 C C . THR A 1 114 ? -30.231 9.747 -28.868 1.00 22.07 126 THR A C 1
ATOM 717 O O . THR A 1 114 ? -30.066 10.413 -29.879 1.00 23.00 126 THR A O 1
ATOM 721 N N . GLY A 1 115 ? -29.308 9.583 -27.948 1.00 21.83 127 GLY A N 1
ATOM 722 C CA . GLY A 1 115 ? -27.926 10.015 -28.177 1.00 21.89 127 GLY A CA 1
ATOM 723 C C . GLY A 1 115 ? -27.350 10.505 -26.866 1.00 22.18 127 GLY A C 1
ATOM 724 O O . GLY A 1 115 ? -28.042 10.573 -25.820 1.00 20.92 127 GLY A O 1
ATOM 725 N N . PRO A 1 116 ? -26.020 10.721 -26.812 1.00 24.88 128 PRO A N 1
ATOM 726 C CA . PRO A 1 116 ? -25.427 11.303 -25.613 1.00 24.33 128 PRO A CA 1
ATOM 727 C C . PRO A 1 116 ? -26.018 12.709 -25.352 1.00 23.69 128 PRO A C 1
ATOM 728 O O . PRO A 1 116 ? -26.397 13.388 -26.291 1.00 23.75 128 PRO A O 1
ATOM 732 N N . VAL A 1 117 ? -26.070 13.057 -24.081 1.00 23.18 129 VAL A N 1
ATOM 733 C CA . VAL A 1 117 ? -26.572 14.402 -23.694 1.00 23.26 129 VAL A CA 1
ATOM 734 C C . VAL A 1 117 ? -25.462 15.131 -22.966 1.00 24.00 129 VAL A C 1
ATOM 735 O O . VAL A 1 117 ? -24.970 14.661 -21.973 1.00 22.93 129 VAL A O 1
ATOM 739 N N . PRO A 1 118 ? -25.011 16.259 -23.511 1.00 25.40 130 PRO A N 1
ATOM 740 C CA . PRO A 1 118 ? -23.927 17.010 -22.859 1.00 27.64 130 PRO A CA 1
ATOM 741 C C . PRO A 1 118 ? -24.339 17.465 -21.454 1.00 26.57 130 PRO A C 1
ATOM 742 O O . PRO A 1 118 ? -25.435 17.983 -21.296 1.00 23.20 130 PRO A O 1
ATOM 746 N N . ALA A 1 119 ? -23.458 17.216 -20.467 1.00 23.81 131 ALA A N 1
ATOM 747 C CA . ALA A 1 119 ? -23.621 17.628 -19.065 1.00 24.55 131 ALA A CA 1
ATOM 748 C C . ALA A 1 119 ? -24.925 17.050 -18.483 1.00 22.87 131 ALA A C 1
ATOM 749 O O . ALA A 1 119 ? -25.624 17.782 -17.808 1.00 26.48 131 ALA A O 1
ATOM 751 N N . PHE A 1 120 ? -25.280 15.843 -18.841 1.00 23.15 132 PHE A N 1
ATOM 752 C CA . PHE A 1 120 ? -26.577 15.238 -18.476 1.00 21.69 132 PHE A CA 1
ATOM 753 C C . PHE A 1 120 ? -26.790 15.329 -16.979 1.00 21.61 132 PHE A C 1
ATOM 754 O O . PHE A 1 120 ? -25.944 14.920 -16.129 1.00 25.44 132 PHE A O 1
ATOM 762 N N . SER A 1 121 ? -27.983 15.850 -16.680 1.00 20.99 133 SER A N 1
ATOM 763 C CA A SER A 1 121 ? -28.526 16.036 -15.318 0.50 22.91 133 SER A CA 1
ATOM 764 C CA B SER A 1 121 ? -28.551 15.727 -15.317 0.50 22.40 133 SER A CA 1
ATOM 765 C C . SER A 1 121 ? -30.043 15.962 -15.463 1.00 23.18 133 SER A C 1
ATOM 766 O O . SER A 1 121 ? -30.501 16.397 -16.510 1.00 23.08 133 SER A O 1
ATOM 771 N N . VAL A 1 122 ? -30.762 15.550 -14.459 1.00 21.85 134 VAL A N 1
ATOM 772 C CA . VAL A 1 122 ? -32.237 15.563 -14.534 1.00 21.10 134 VAL A CA 1
ATOM 773 C C . VAL A 1 122 ? -32.729 16.592 -13.545 1.00 21.89 134 VAL A C 1
ATOM 774 O O . VAL A 1 122 ? -32.498 16.340 -12.343 1.00 21.02 134 VAL A O 1
ATOM 778 N N . SER A 1 123 ? -33.429 17.579 -14.036 1.00 21.36 135 SER A N 1
ATOM 779 C CA . SER A 1 123 ? -34.005 18.615 -13.141 1.00 24.63 135 SER A CA 1
ATOM 780 C C . SER A 1 123 ? -35.526 18.531 -13.346 1.00 24.68 135 SER A C 1
ATOM 781 O O . SER A 1 123 ? -35.982 18.464 -14.491 1.00 22.82 135 SER A O 1
ATOM 784 N N . LEU A 1 124 ? -36.292 18.413 -12.260 1.00 20.69 136 LEU A N 1
ATOM 785 C CA . LEU A 1 124 ? -37.746 18.192 -12.346 1.00 20.47 136 LEU A CA 1
ATOM 786 C C . LEU A 1 124 ? -38.452 19.107 -11.368 1.00 20.76 136 LEU A C 1
ATOM 787 O O . LEU A 1 124 ? -38.017 19.243 -10.221 1.00 20.53 136 LEU A O 1
ATOM 792 N N . ASN A 1 125 ? -39.553 19.663 -11.821 1.00 22.34 137 ASN A N 1
ATOM 793 C CA . ASN A 1 125 ? -40.507 20.306 -10.904 1.00 23.70 137 ASN A CA 1
ATOM 794 C C . ASN A 1 125 ? -41.262 19.247 -10.104 1.00 23.00 137 ASN A C 1
ATOM 795 O O . ASN A 1 125 ? -41.319 18.083 -10.459 1.00 21.18 137 ASN A O 1
ATOM 800 N N . GLY A 1 126 ? -41.833 19.683 -8.990 1.00 23.30 138 GLY A N 1
ATOM 801 C CA . GLY A 1 126 ? -42.646 18.789 -8.181 1.00 22.55 138 GLY A CA 1
ATOM 802 C C . GLY A 1 126 ? -43.723 18.110 -8.988 1.00 23.48 138 GLY A C 1
ATOM 803 O O . GLY A 1 126 ? -44.392 18.737 -9.850 1.00 24.51 138 GLY A O 1
ATOM 804 N N . GLY A 1 127 ? -43.871 16.803 -8.834 1.00 22.94 139 GLY A N 1
ATOM 805 C CA . GLY A 1 127 ? -44.920 16.049 -9.529 1.00 23.70 139 GLY A CA 1
ATOM 806 C C . GLY A 1 127 ? -44.483 15.552 -10.886 1.00 24.85 139 GLY A C 1
ATOM 807 O O . GLY A 1 127 ? -45.253 14.841 -11.523 1.00 26.76 139 GLY A O 1
ATOM 808 N N . GLN A 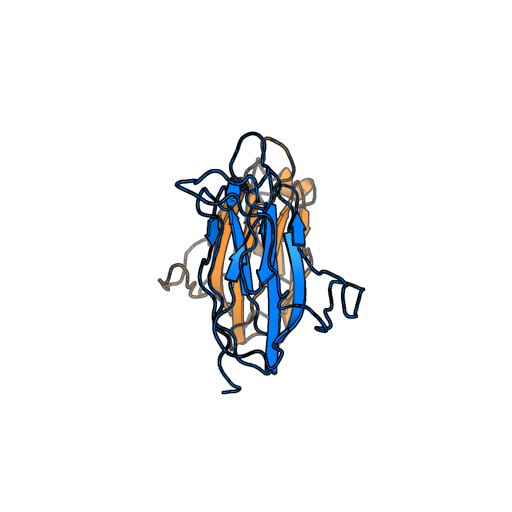1 128 ? -43.296 15.951 -11.361 1.00 22.85 140 GLN A N 1
ATOM 809 C CA A GLN A 1 128 ? -42.838 15.530 -12.699 0.50 22.60 140 GLN A CA 1
ATOM 810 C CA B GLN A 1 128 ? -42.800 15.578 -12.716 0.50 22.94 140 GLN A CA 1
ATOM 811 C C . GLN A 1 128 ? -41.882 14.339 -12.560 1.00 22.27 140 GLN A C 1
ATOM 812 O O . GLN A 1 128 ? -41.152 14.220 -11.555 1.00 20.46 140 GLN A O 1
ATOM 823 N N . LYS A 1 129 ? -41.880 13.471 -13.560 1.00 21.12 141 LYS A N 1
ATOM 824 C CA . LYS A 1 129 ? -40.931 12.356 -13.606 1.00 21.03 141 LYS A CA 1
ATOM 825 C C . LYS A 1 129 ? -40.269 12.320 -14.985 1.00 20.66 141 LYS A C 1
ATOM 826 O O . LYS A 1 129 ? -40.842 12.858 -15.985 1.00 23.32 141 LYS A O 1
ATOM 832 N N . TYR A 1 130 ? -39.184 11.575 -15.097 1.00 20.15 142 TYR A N 1
ATOM 833 C CA . TYR A 1 130 ? -38.421 11.457 -16.340 1.00 19.83 142 TYR A CA 1
ATOM 834 C C . TYR A 1 130 ? -37.883 10.031 -16.385 1.00 21.15 142 TYR A C 1
ATOM 835 O O . TYR A 1 130 ? -37.235 9.587 -15.411 1.00 19.53 142 TYR A O 1
ATOM 844 N N . THR A 1 131 ? -38.108 9.360 -17.504 1.00 21.18 143 THR A N 1
ATOM 845 C CA . THR A 1 131 ? -37.681 7.953 -17.649 1.00 21.01 143 THR A CA 1
ATOM 846 C C . THR A 1 131 ? -36.718 7.874 -18.847 1.00 21.90 143 THR A C 1
ATOM 847 O O . THR A 1 131 ? -37.020 8.480 -19.863 1.00 22.71 143 THR A O 1
ATOM 851 N N . PHE A 1 132 ? -35.561 7.294 -18.647 1.00 20.76 144 PHE A N 1
ATOM 852 C CA . PHE A 1 132 ? -34.562 7.158 -19.738 1.00 20.81 144 PHE A CA 1
ATOM 853 C C . PHE A 1 132 ? -33.855 5.813 -19.581 1.00 23.68 144 PHE A C 1
ATOM 854 O O . PHE A 1 132 ? -33.810 5.210 -18.485 1.00 22.46 144 PHE A O 1
ATOM 862 N N . SER A 1 133 ? -33.260 5.375 -20.693 1.00 22.65 145 SER A N 1
ATOM 863 C CA . SER A 1 133 ? -32.591 4.050 -20.672 1.00 23.36 145 SER A CA 1
ATOM 864 C C . SER A 1 133 ? -31.193 4.202 -21.252 1.00 22.36 145 SER A C 1
ATOM 865 O O . SER A 1 133 ? -30.909 5.159 -22.070 1.00 21.57 145 SER A O 1
ATOM 868 N N . PHE A 1 134 ? -30.300 3.322 -20.835 1.00 22.22 146 PHE A N 1
ATOM 869 C CA . PHE A 1 134 ? -28.892 3.317 -21.271 1.00 22.28 146 PHE A CA 1
ATOM 870 C C . PHE A 1 134 ? -28.264 2.011 -20.920 1.00 22.04 146 PHE A C 1
ATOM 871 O O . PHE A 1 134 ? -28.900 1.136 -20.275 1.00 22.79 146 PHE A O 1
ATOM 879 N N . VAL A 1 135 ? -27.035 1.840 -21.327 1.00 21.70 147 VAL A N 1
ATOM 880 C CA . VAL A 1 135 ? -26.267 0.657 -20.921 1.00 22.40 147 VAL A CA 1
ATOM 881 C C . VAL A 1 135 ? -25.209 1.138 -19.953 1.00 22.80 147 VAL A C 1
ATOM 882 O O . VAL A 1 135 ? -24.527 2.109 -20.216 1.00 22.16 147 VAL A O 1
ATOM 886 N N . VAL A 1 136 ? -25.034 0.426 -18.847 1.00 23.54 148 VAL A N 1
ATOM 887 C CA . VAL A 1 136 ? -24.076 0.866 -17.808 1.00 23.95 148 VAL A CA 1
ATOM 888 C C . VAL A 1 136 ? -22.673 0.807 -18.402 1.00 24.29 148 VAL A C 1
ATOM 889 O O . VAL A 1 136 ? -22.215 -0.237 -18.882 1.00 25.04 148 VAL A O 1
ATOM 893 N N . PRO A 1 137 ? -21.966 1.948 -18.436 1.00 24.66 149 PRO A N 1
ATOM 894 C CA . PRO A 1 137 ? -20.613 1.961 -19.001 1.00 27.23 149 PRO A CA 1
ATOM 895 C C . PRO A 1 137 ? -19.564 1.300 -18.087 1.00 27.65 149 PRO A C 1
ATOM 896 O O . PRO A 1 137 ? -19.827 1.072 -16.875 1.00 27.46 149 PRO A O 1
ATOM 900 N N . ASN A 1 138 ? -18.395 1.047 -18.662 1.00 28.88 150 ASN A N 1
ATOM 901 C CA . ASN A 1 138 ? -17.326 0.360 -17.894 1.00 30.48 150 ASN A CA 1
ATOM 902 C C . ASN A 1 138 ? -16.651 1.424 -17.012 1.00 30.11 150 ASN A C 1
ATOM 903 O O . ASN A 1 138 ? -15.551 1.825 -17.317 1.00 31.27 150 ASN A O 1
ATOM 908 N N . LYS A 1 139 ? -17.299 1.819 -15.936 1.00 28.27 151 LYS A N 1
ATOM 909 C CA . LYS A 1 139 ? -16.828 2.851 -14.960 1.00 28.85 151 LYS A CA 1
ATOM 910 C C . LYS A 1 139 ? -16.976 2.268 -13.568 1.00 29.31 151 LYS A C 1
ATOM 911 O O . LYS A 1 139 ? -17.768 2.745 -12.760 1.00 28.04 151 LYS A O 1
ATOM 917 N N . PRO A 1 140 ? -16.265 1.175 -13.245 1.00 31.52 152 PRO A N 1
ATOM 918 C CA . PRO A 1 140 ? -16.506 0.441 -11.998 1.00 31.73 152 PRO A CA 1
ATOM 919 C C . PRO A 1 140 ? -16.133 1.235 -10.743 1.00 31.57 152 PRO A C 1
ATOM 920 O O . PRO A 1 140 ? -15.337 2.142 -10.839 1.00 34.87 152 PRO A O 1
ATOM 924 N N . GLY A 1 141 ? -16.749 0.879 -9.631 1.00 31.76 153 GLY A N 1
ATOM 925 C CA . GLY A 1 141 ? -16.456 1.429 -8.303 1.00 32.29 153 GLY A CA 1
ATOM 926 C C . GLY A 1 141 ? -17.562 2.341 -7.829 1.00 31.20 153 GLY A C 1
ATOM 927 O O . GLY A 1 141 ? -18.703 2.270 -8.353 1.00 30.61 153 GLY A O 1
ATOM 928 N N . LYS A 1 142 ? -17.237 3.220 -6.902 1.00 31.26 154 LYS A N 1
ATOM 929 C CA A LYS A 1 142 ? -18.258 4.021 -6.194 0.50 31.30 154 LYS A CA 1
ATOM 930 C CA B LYS A 1 142 ? -18.294 4.007 -6.211 0.50 31.95 154 LYS A CA 1
ATOM 931 C C . LYS A 1 142 ? -18.459 5.364 -6.899 1.00 28.79 154 LYS A C 1
ATOM 932 O O . LYS A 1 142 ? -17.461 6.015 -7.213 1.00 29.25 154 LYS A O 1
ATOM 943 N N . TRP A 1 143 ? -19.709 5.707 -7.149 1.00 26.89 155 TRP A N 1
ATOM 944 C CA . TRP A 1 143 ? -20.171 7.011 -7.667 1.00 25.30 155 TRP A CA 1
ATOM 945 C C . TRP A 1 143 ? -21.185 7.565 -6.667 1.00 24.69 155 TRP A C 1
ATOM 946 O O . TRP A 1 143 ? -21.631 6.795 -5.789 1.00 25.16 155 TRP A O 1
ATOM 957 N N . GLU A 1 144 ? -21.534 8.828 -6.790 1.00 22.94 156 GLU A N 1
ATOM 958 C CA . GLU A 1 144 ? -22.521 9.431 -5.877 1.00 23.18 156 GLU A CA 1
ATOM 959 C C . GLU A 1 144 ? -23.585 10.116 -6.736 1.00 23.44 156 GLU A C 1
ATOM 960 O O . GLU A 1 144 ? -23.350 10.554 -7.879 1.00 22.47 156 GLU A O 1
ATOM 966 N N . TYR A 1 145 ? -24.779 10.220 -6.195 1.00 21.48 157 TYR A N 1
ATOM 967 C CA . TYR A 1 145 ? -25.823 11.048 -6.827 1.00 19.31 157 TYR A CA 1
ATOM 968 C C . TYR A 1 145 ? -26.209 12.145 -5.866 1.00 19.77 157 TYR A C 1
ATOM 969 O O . TYR A 1 145 ? -26.116 11.955 -4.628 1.00 22.15 157 TYR A O 1
ATOM 978 N N . GLY A 1 146 ? -26.575 13.256 -6.406 1.00 18.75 158 GLY A N 1
ATOM 979 C CA . GLY A 1 146 ? -26.884 14.415 -5.566 1.00 19.08 158 GLY A CA 1
ATOM 980 C C . GLY A 1 146 ? -27.717 15.464 -6.247 1.00 19.25 158 GLY A C 1
ATOM 981 O O . GLY A 1 146 ? -27.803 15.492 -7.499 1.00 19.13 158 GLY A O 1
ATOM 982 N N . CYS A 1 147 ? -28.236 16.372 -5.430 1.00 18.58 159 CYS A N 1
ATOM 983 C CA . CYS A 1 147 ? -29.065 17.505 -5.852 1.00 19.02 159 CYS A CA 1
ATOM 984 C C . CYS A 1 147 ? -28.334 18.776 -5.414 1.00 19.97 159 CYS A C 1
ATOM 985 O O . CYS A 1 147 ? -28.064 18.910 -4.166 1.00 20.64 159 CYS A O 1
ATOM 988 N N . PHE A 1 148 ? -28.004 19.674 -6.326 1.00 19.33 160 PHE A N 1
ATOM 989 C CA . PHE A 1 148 ? -27.274 20.905 -5.967 1.00 20.42 160 PHE A CA 1
ATOM 990 C C . PHE A 1 148 ? -28.174 22.133 -5.917 1.00 20.98 160 PHE A C 1
ATOM 991 O O . PHE A 1 148 ? -27.680 23.258 -5.825 1.00 24.49 160 PHE A O 1
ATOM 999 N N . LEU A 1 149 ? -29.505 21.934 -5.986 1.00 21.60 16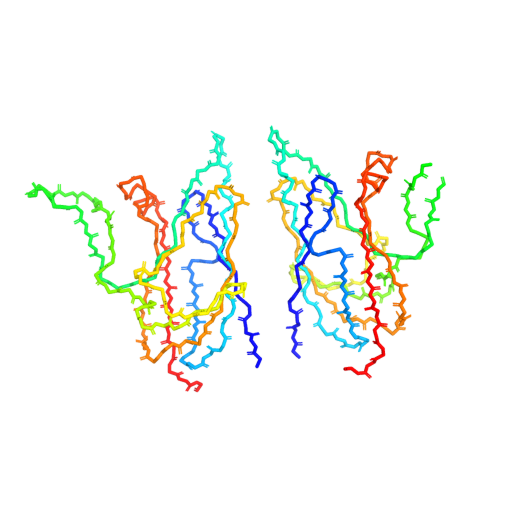1 LEU A N 1
ATOM 1000 C CA . LEU A 1 149 ? -30.396 23.094 -6.029 1.00 22.94 161 LEU A CA 1
ATOM 1001 C C . LEU A 1 149 ? -30.396 23.892 -4.714 1.00 23.13 161 LEU A C 1
ATOM 1002 O O . LEU A 1 149 ? -30.019 23.419 -3.643 1.00 22.82 161 LEU A O 1
ATOM 1007 N N . GLN A 1 150 ? -30.896 25.115 -4.811 1.00 25.50 162 GLN A N 1
ATOM 1008 C CA . GLN A 1 150 ? -30.989 26.099 -3.689 1.00 27.01 162 GLN A CA 1
ATOM 1009 C C . GLN A 1 150 ? -29.613 26.262 -3.022 1.00 26.23 162 GLN A C 1
ATOM 1010 O O . GLN A 1 150 ? -29.468 26.109 -1.786 1.00 25.95 162 GLN A O 1
ATOM 1016 N N . THR A 1 151 ? -28.599 26.427 -3.857 1.00 26.77 163 THR A N 1
ATOM 1017 C CA . THR A 1 151 ? -27.225 26.749 -3.397 1.00 31.47 163 THR A CA 1
ATOM 1018 C C . THR A 1 151 ? -26.746 25.657 -2.449 1.00 28.90 163 THR A C 1
ATOM 1019 O O . THR A 1 151 ? -26.229 25.991 -1.409 1.00 30.60 163 THR A O 1
ATOM 1023 N N . GLY A 1 152 ? -26.970 24.391 -2.793 1.00 25.65 164 GLY A N 1
ATOM 1024 C CA . GLY A 1 152 ? -26.392 23.287 -2.033 1.00 25.68 164 GLY A CA 1
ATOM 1025 C C . GLY A 1 152 ? -27.170 22.973 -0.792 1.00 24.32 164 GLY A C 1
ATOM 1026 O O . GLY A 1 152 ? -26.782 22.025 -0.086 1.00 24.41 164 GLY A O 1
ATOM 1027 N N . GLN A 1 153 ? -28.272 23.673 -0.535 1.00 24.20 165 GLN A N 1
ATOM 1028 C CA . GLN A 1 153 ? -28.991 23.447 0.747 1.00 26.28 165 GLN A CA 1
ATOM 1029 C C . GLN A 1 153 ? -29.594 22.037 0.760 1.00 23.84 165 GLN A C 1
ATOM 1030 O O . GLN A 1 153 ? -29.641 21.396 1.827 1.00 22.96 165 GLN A O 1
ATOM 1036 N N . HIS A 1 154 ? -30.106 21.541 -0.347 1.00 22.63 166 HIS A N 1
ATOM 1037 C CA . HIS A 1 154 ? -30.685 20.188 -0.315 1.00 22.43 166 HIS A CA 1
ATOM 1038 C C . HIS A 1 154 ? -29.616 19.166 0.048 1.00 22.47 166 HIS A C 1
ATOM 1039 O O . HIS A 1 154 ? -29.858 18.221 0.820 1.00 21.75 166 HIS A O 1
ATOM 1046 N N . PHE A 1 155 ? -28.452 19.281 -0.610 1.00 20.39 167 PHE A N 1
ATOM 1047 C CA . PHE A 1 155 ? -27.293 18.393 -0.410 1.00 21.78 167 PHE A CA 1
ATOM 1048 C C . PHE A 1 155 ? -26.902 18.399 1.074 1.00 23.89 167 PHE A C 1
ATOM 1049 O O . PHE A 1 155 ? -26.708 17.320 1.684 1.00 25.02 167 PHE A O 1
ATOM 1057 N N . MET A 1 156 ? -26.817 19.580 1.633 1.00 24.57 168 MET A N 1
ATOM 1058 C CA A MET A 1 156 ? -26.493 19.822 3.064 0.50 27.35 168 MET A CA 1
ATOM 1059 C CA B MET A 1 156 ? -26.451 19.749 3.060 0.50 27.20 168 MET A CA 1
ATOM 1060 C C . MET A 1 156 ? -27.526 19.126 3.969 1.00 25.88 168 MET A C 1
ATOM 1061 O O . MET A 1 156 ? -27.121 18.621 5.060 1.00 27.86 168 MET A O 1
ATOM 1070 N N . ASN A 1 157 ? -28.767 19.098 3.516 1.00 25.37 169 ASN A N 1
ATOM 1071 C CA . ASN A 1 157 ? -29.899 18.508 4.267 1.00 26.76 169 ASN A CA 1
ATOM 1072 C C . ASN A 1 157 ? -29.946 16.990 4.072 1.00 28.02 169 ASN A C 1
ATOM 1073 O O . ASN A 1 157 ? -30.881 16.381 4.663 1.00 27.89 169 ASN A O 1
ATOM 1078 N N . GLY A 1 158 ? -29.069 16.384 3.249 1.00 23.74 170 GLY A N 1
ATOM 1079 C CA . GLY A 1 158 ? -28.920 14.937 3.086 1.00 25.31 170 GLY A CA 1
ATOM 1080 C C . GLY A 1 158 ? -29.308 14.435 1.701 1.00 22.63 170 GLY A C 1
ATOM 1081 O O . GLY A 1 158 ? -29.361 13.163 1.558 1.00 22.66 170 GLY A O 1
ATOM 1082 N N . MET A 1 159 ? -29.480 15.312 0.690 1.00 20.96 171 MET A N 1
ATOM 1083 C CA . MET A 1 159 ? -29.960 14.855 -0.628 1.00 20.21 171 MET A CA 1
ATOM 1084 C C . MET A 1 159 ? -28.799 14.320 -1.482 1.00 20.09 171 MET A C 1
ATOM 1085 O O . MET A 1 159 ? -28.375 14.946 -2.442 1.00 20.59 171 MET A O 1
ATOM 1090 N N . HIS A 1 160 ? -28.362 13.124 -1.125 1.00 21.61 172 HIS A N 1
ATOM 1091 C CA . HIS A 1 160 ? -27.268 12.410 -1.823 1.00 21.51 172 HIS A CA 1
ATOM 1092 C C . HIS A 1 160 ? -27.420 10.930 -1.632 1.00 23.05 172 HIS A C 1
ATOM 1093 O O . HIS A 1 160 ? -28.063 10.440 -0.651 1.00 21.71 172 HIS A O 1
ATOM 1100 N N . GLY A 1 161 ? -26.852 10.179 -2.566 1.00 21.60 173 GLY A N 1
ATOM 1101 C CA . GLY A 1 161 ? -26.899 8.722 -2.532 1.00 22.36 173 GLY A CA 1
ATOM 1102 C C . GLY A 1 161 ? -25.630 8.124 -3.080 1.00 22.07 173 GLY A C 1
ATOM 1103 O O . GLY A 1 161 ? -24.778 8.911 -3.573 1.00 23.46 173 GLY A O 1
ATOM 1104 N N . ILE A 1 162 ? -25.504 6.827 -2.939 1.00 22.92 174 ILE A N 1
ATOM 1105 C CA A ILE A 1 162 ? -24.283 6.102 -3.380 0.50 24.52 174 ILE A CA 1
ATOM 1106 C CA B ILE A 1 162 ? -24.284 6.102 -3.384 0.50 23.94 174 ILE A CA 1
ATOM 1107 C C . ILE A 1 162 ? -24.660 5.076 -4.445 1.00 24.51 174 ILE A C 1
ATOM 1108 O O . ILE A 1 162 ? -25.577 4.274 -4.192 1.00 24.34 174 ILE A O 1
ATOM 1117 N N . LEU A 1 163 ? -23.951 5.112 -5.585 1.00 23.11 175 LEU A N 1
ATOM 1118 C CA . LEU A 1 163 ? -24.148 4.124 -6.658 1.00 23.91 175 LEU A CA 1
ATOM 1119 C C . LEU A 1 163 ? -22.892 3.274 -6.759 1.00 24.74 175 LEU A C 1
ATOM 1120 O O . LEU A 1 163 ? -21.784 3.842 -6.968 1.00 27.94 175 LEU A O 1
ATOM 1125 N N . ASP A 1 164 ? -23.020 1.964 -6.589 1.00 27.26 176 ASP A N 1
ATOM 1126 C CA A ASP A 1 164 ? -21.877 1.040 -6.783 0.50 27.75 176 ASP A CA 1
ATOM 1127 C CA B ASP A 1 164 ? -21.885 1.032 -6.775 0.50 29.11 176 ASP A CA 1
ATOM 1128 C C . ASP A 1 164 ? -21.988 0.408 -8.164 1.00 27.74 176 ASP A C 1
ATOM 1129 O O . ASP A 1 164 ? -23.071 -0.120 -8.522 1.00 29.13 176 ASP A O 1
ATOM 1138 N N . ILE A 1 165 ? -20.904 0.481 -8.901 1.00 28.41 177 ILE A N 1
ATOM 1139 C CA . ILE A 1 165 ? -20.829 -0.157 -10.242 1.00 28.24 177 ILE A CA 1
ATOM 1140 C C . ILE A 1 165 ? -19.899 -1.366 -10.130 1.00 31.28 177 ILE A C 1
ATOM 1141 O O . ILE A 1 165 ? -18.683 -1.177 -9.902 1.00 32.22 177 ILE A O 1
ATOM 1146 N N . LEU A 1 166 ? -20.455 -2.564 -10.328 1.00 32.39 178 LEU A N 1
ATOM 1147 C CA . LEU A 1 166 ? -19.701 -3.837 -10.273 1.00 35.32 178 LEU A CA 1
ATOM 1148 C C . LEU A 1 166 ? -19.242 -4.190 -11.687 1.00 36.91 178 LEU A C 1
ATOM 1149 O O . LEU A 1 166 ? -19.959 -3.941 -12.649 1.00 33.20 178 LEU A O 1
ATOM 1154 N N . PRO A 1 167 ? -18.064 -4.835 -11.815 1.00 38.35 179 PRO A N 1
ATOM 1155 C CA . PRO A 1 167 ? -17.612 -5.376 -13.094 1.00 40.61 179 PRO A CA 1
ATOM 1156 C C . PRO A 1 167 ? -18.650 -6.379 -13.633 1.00 42.00 179 PRO A C 1
ATOM 1157 O O . PRO A 1 167 ? -19.444 -6.916 -12.873 1.00 41.47 179 PRO A O 1
ATOM 1161 N N . ALA A 1 168 ? -18.698 -6.562 -14.953 1.00 44.19 180 ALA A N 1
ATOM 1162 C CA . ALA A 1 168 ? -19.741 -7.375 -15.633 1.00 48.05 180 ALA A CA 1
ATOM 1163 C C . ALA A 1 168 ? -19.761 -8.788 -15.040 1.00 57.06 180 ALA A C 1
ATOM 1164 O O . ALA A 1 168 ? -18.693 -9.421 -14.999 1.00 56.33 180 ALA A O 1
ATOM 1166 N N . GLN A 1 169 ? -20.943 -9.169 -14.537 1.00 67.86 181 GLN A N 1
ATOM 1167 C CA . GLN A 1 169 ? -21.244 -10.401 -13.761 1.00 73.65 181 GLN A CA 1
ATOM 1168 C C . GLN A 1 169 ? -19.971 -11.211 -13.517 1.00 71.83 181 GLN A C 1
ATOM 1169 O O . GLN A 1 169 ? -19.529 -11.387 -12.369 1.00 90.13 181 GLN A O 1
ATOM 1175 N N . GLY B 1 31 ? -39.069 -14.373 -15.193 1.00 63.56 43 GLY B N 1
ATOM 1176 C CA . GLY B 1 31 ? -38.648 -13.056 -14.625 1.00 60.00 43 GLY B CA 1
ATOM 1177 C C . GLY B 1 31 ? -39.841 -12.127 -14.474 1.00 54.94 43 GLY B C 1
ATOM 1178 O O . GLY B 1 31 ? -40.796 -12.213 -15.275 1.00 53.83 43 GLY B O 1
ATOM 1179 N N . VAL B 1 32 ? -39.773 -11.214 -13.510 1.00 51.31 44 VAL B N 1
ATOM 1180 C CA . VAL B 1 32 ? -40.927 -10.344 -13.173 1.00 44.40 44 VAL B CA 1
ATOM 1181 C C . VAL B 1 32 ? -40.936 -9.103 -14.076 1.00 44.38 44 VAL B C 1
ATOM 1182 O O . VAL B 1 32 ? -39.886 -8.448 -14.216 1.00 46.47 44 VAL B O 1
ATOM 1186 N N . HIS B 1 33 ? -42.067 -8.800 -14.721 1.00 39.08 45 HIS B N 1
ATOM 1187 C CA . HIS B 1 33 ? -42.182 -7.665 -15.668 1.00 37.53 45 HIS B CA 1
ATOM 1188 C C . HIS B 1 33 ? -42.828 -6.514 -14.897 1.00 34.93 45 HIS B C 1
ATOM 1189 O O . HIS B 1 33 ? -43.913 -6.720 -14.354 1.00 33.37 45 HIS B O 1
ATOM 1196 N N A HIS B 1 34 ? -42.178 -5.357 -14.859 0.50 35.21 46 HIS B N 1
ATOM 1197 N N B HIS B 1 34 ? -42.174 -5.355 -14.859 0.50 34.64 46 HIS B N 1
ATOM 1198 C CA A HIS B 1 34 ? -42.707 -4.139 -14.186 0.50 33.12 46 HIS B CA 1
ATOM 1199 C CA B HIS B 1 34 ? -42.730 -4.141 -14.205 0.50 32.20 46 HIS B CA 1
ATOM 1200 C C A HIS B 1 34 ? -43.625 -3.335 -15.111 0.50 31.70 46 HIS B C 1
ATOM 1201 C C B HIS B 1 34 ? -43.670 -3.396 -15.153 0.50 31.25 46 HIS B C 1
ATOM 1202 O O A HIS B 1 34 ? -43.192 -2.963 -16.238 0.50 32.90 46 HIS B O 1
ATOM 1203 O O B HIS B 1 34 ? -43.332 -3.159 -16.353 0.50 32.47 46 HIS B O 1
ATOM 1216 N N . TYR B 1 35 ? -44.817 -2.996 -14.630 1.00 29.95 47 TYR B N 1
ATOM 1217 C CA . TYR B 1 35 ? -45.774 -2.121 -15.347 1.00 28.80 47 TYR B CA 1
ATOM 1218 C C . TYR B 1 35 ? -46.178 -1.018 -14.381 1.00 26.75 47 TYR B C 1
ATOM 1219 O O . TYR B 1 35 ? -46.272 -1.276 -13.164 1.00 24.73 47 TYR B O 1
ATOM 1228 N N . THR B 1 36 ? -46.495 0.138 -14.956 1.00 26.07 48 THR B N 1
ATOM 1229 C CA . THR B 1 36 ? -46.990 1.277 -14.160 1.00 25.99 48 THR B CA 1
ATOM 1230 C C . THR B 1 36 ? -48.327 1.700 -14.737 1.00 26.11 48 THR B C 1
ATOM 1231 O O . THR B 1 36 ? -48.367 1.878 -15.989 1.00 27.51 48 THR B O 1
ATOM 1235 N N . ILE B 1 37 ? -49.286 1.989 -13.877 1.00 22.95 49 ILE B N 1
ATOM 1236 C CA . ILE B 1 37 ? -50.499 2.741 -14.284 1.00 23.89 49 ILE B CA 1
ATOM 1237 C C . ILE B 1 37 ? -50.654 3.986 -13.413 1.00 22.80 49 ILE B C 1
ATOM 1238 O O . ILE B 1 37 ? -50.712 3.860 -12.207 1.00 22.22 49 ILE B O 1
ATOM 1243 N N . ASP B 1 38 ? -50.591 5.135 -14.075 1.00 23.02 50 ASP B N 1
ATOM 1244 C CA . ASP B 1 38 ? -50.708 6.456 -13.413 1.00 21.33 50 ASP B CA 1
ATOM 1245 C C . ASP B 1 38 ? -52.154 6.934 -13.511 1.00 22.89 50 ASP B C 1
ATOM 1246 O O . ASP B 1 38 ? -52.801 6.811 -14.584 1.00 23.29 50 ASP B O 1
ATOM 1251 N N . GLU B 1 39 ? -52.612 7.516 -12.420 1.00 20.46 51 GLU B N 1
ATOM 1252 C CA . GLU B 1 39 ? -53.954 8.111 -12.328 1.00 20.40 51 GLU B CA 1
ATOM 1253 C C . GLU B 1 39 ? -53.882 9.615 -12.321 1.00 19.91 51 GLU B C 1
ATOM 1254 O O . GLU B 1 39 ? -53.075 10.221 -11.588 1.00 20.38 51 GLU B O 1
ATOM 1260 N N . PHE B 1 40 ? -54.723 10.210 -13.151 1.00 20.03 52 PHE B N 1
ATOM 1261 C CA . PHE B 1 40 ? -54.884 11.663 -13.309 1.00 19.89 52 PHE B CA 1
ATOM 1262 C C . PHE B 1 40 ? -56.379 12.014 -13.254 1.00 21.13 52 PHE B C 1
ATOM 1263 O O . PHE B 1 40 ? -57.233 11.127 -13.329 1.00 21.61 52 PHE B O 1
ATOM 1271 N N . ASN B 1 41 ? -56.705 13.286 -13.099 1.00 21.67 53 ASN B N 1
ATOM 1272 C CA . ASN B 1 41 ? -58.120 13.721 -13.205 1.00 21.63 53 ASN B CA 1
ATOM 1273 C C . ASN B 1 41 ? -58.453 13.976 -14.667 1.00 22.51 53 ASN B C 1
ATOM 1274 O O . ASN B 1 41 ? -57.965 14.985 -15.192 1.00 23.32 53 ASN B O 1
ATOM 1279 N N . TYR B 1 42 ? -59.286 13.180 -15.327 1.00 22.75 54 TYR B N 1
ATOM 1280 C CA . TYR B 1 42 ? -59.858 11.904 -14.925 1.00 22.41 54 TYR B CA 1
ATOM 1281 C C . TYR B 1 42 ? -59.566 10.870 -16.005 1.00 23.72 54 TYR B C 1
ATOM 1282 O O . TYR B 1 42 ? -60.318 10.736 -16.987 1.00 24.77 54 TYR B O 1
ATOM 1291 N N . TYR B 1 43 ? -58.405 10.243 -15.928 1.00 23.00 55 TYR B N 1
ATOM 1292 C CA . TYR B 1 43 ? -57.937 9.297 -16.984 1.00 22.57 55 TYR B CA 1
ATOM 1293 C C . TYR B 1 43 ? -56.772 8.532 -16.384 1.00 25.01 55 TYR B C 1
ATOM 1294 O O . TYR B 1 43 ? -56.154 8.947 -15.401 1.00 22.90 55 TYR B O 1
ATOM 1303 N N . TYR B 1 44 ? -56.453 7.429 -17.011 1.00 24.03 56 TYR B N 1
ATOM 1304 C CA . TYR B 1 44 ? -55.277 6.619 -16.698 1.00 23.28 56 TYR B CA 1
ATOM 1305 C C . TYR B 1 44 ? -54.263 6.756 -17.801 1.00 25.15 56 TYR B C 1
ATOM 1306 O O . TYR B 1 44 ? -54.603 6.925 -18.974 1.00 25.11 56 TYR B O 1
ATOM 1315 N N . LYS B 1 45 ? -52.977 6.685 -17.432 1.00 23.88 57 LYS B N 1
ATOM 1316 C CA . LYS B 1 45 ? -51.898 6.494 -18.430 1.00 25.62 57 LYS B CA 1
ATOM 1317 C C . LYS B 1 45 ? -51.055 5.323 -18.025 1.00 26.58 57 LYS B C 1
ATOM 1318 O O . LYS B 1 45 ? -50.496 5.308 -16.912 1.00 24.60 57 LYS B O 1
ATOM 1324 N N . PRO B 1 46 ? -50.944 4.277 -18.848 1.00 27.00 58 PRO B N 1
ATOM 1325 C CA . PRO B 1 46 ? -51.676 4.117 -20.125 1.00 28.28 58 PRO B CA 1
ATOM 1326 C C . PRO B 1 46 ? -53.127 3.680 -19.940 1.00 29.37 58 PRO B C 1
ATOM 1327 O O . PRO B 1 46 ? -53.448 3.180 -18.888 1.00 28.72 58 PRO B O 1
ATOM 1331 N N . ASP B 1 47 ? -53.975 3.934 -20.945 1.00 28.82 59 ASP B N 1
ATOM 1332 C CA . ASP B 1 47 ? -55.385 3.483 -20.891 1.00 29.95 59 ASP B CA 1
ATOM 1333 C C . ASP B 1 47 ? -55.569 2.171 -21.659 1.00 31.20 59 ASP B C 1
ATOM 1334 O O . ASP B 1 47 ? -56.744 1.733 -21.812 1.00 31.96 59 ASP B O 1
ATOM 1339 N N . ARG B 1 48 ? -54.469 1.589 -22.110 1.00 31.68 60 ARG B N 1
ATOM 1340 C CA . ARG B 1 48 ? -54.461 0.249 -22.724 1.00 35.26 60 ARG B CA 1
ATOM 1341 C C . ARG B 1 48 ? -53.2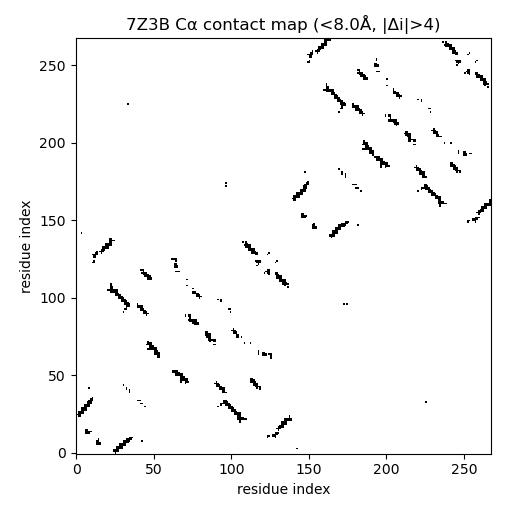76 -0.524 -22.179 1.00 34.77 60 ARG B C 1
ATOM 1342 O O . ARG B 1 48 ? -52.191 0.071 -22.081 1.00 34.36 60 ARG B O 1
ATOM 1350 N N . MET B 1 49 ? -53.486 -1.798 -21.861 1.00 36.58 61 MET B N 1
ATOM 1351 C CA . MET B 1 49 ? -52.381 -2.655 -21.391 1.00 37.88 61 MET B CA 1
ATOM 1352 C C . MET B 1 49 ? -52.580 -4.054 -21.945 1.00 38.78 61 MET B C 1
ATOM 1353 O O . MET B 1 49 ? -53.750 -4.426 -22.173 1.00 35.92 61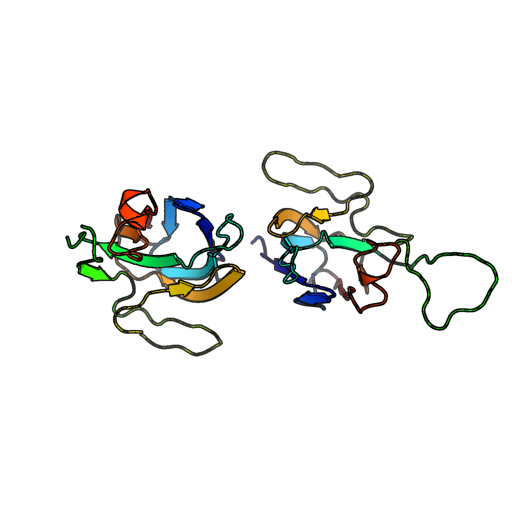 MET B O 1
ATOM 1358 N N . THR B 1 50 ? -51.489 -4.735 -22.270 1.00 36.58 62 THR B N 1
ATOM 1359 C CA . THR B 1 50 ? -51.559 -6.121 -22.786 1.00 38.98 62 THR B CA 1
ATOM 1360 C C . THR B 1 50 ? -50.667 -6.994 -21.902 1.00 37.81 62 THR B C 1
ATOM 1361 O O . THR B 1 50 ? -49.489 -6.641 -21.728 1.00 38.60 62 THR B O 1
ATOM 1365 N N . TRP B 1 51 ? -51.214 -8.079 -21.350 1.00 37.76 63 TRP B N 1
ATOM 1366 C CA . TRP B 1 51 ? -50.429 -9.108 -20.633 1.00 38.50 63 TRP B CA 1
ATOM 1367 C C . TRP B 1 51 ? -50.666 -10.438 -21.335 1.00 40.11 63 TRP B C 1
ATOM 1368 O O . TRP B 1 51 ? -51.675 -10.593 -21.983 1.00 40.10 63 TRP B O 1
ATOM 1379 N N . HIS B 1 52 ? -49.812 -11.408 -21.080 1.00 42.18 64 HIS B N 1
ATOM 1380 C CA A HIS B 1 52 ? -49.987 -12.823 -21.493 0.50 43.33 64 HIS B CA 1
ATOM 1381 C CA B HIS B 1 52 ? -50.114 -12.800 -21.501 0.50 44.35 64 HIS B CA 1
ATOM 1382 C C . HIS B 1 52 ? -50.337 -13.679 -20.269 1.00 43.25 64 HIS B C 1
ATOM 1383 O O . HIS B 1 52 ? -49.765 -13.420 -19.200 1.00 39.70 64 HIS B O 1
ATOM 1396 N N . VAL B 1 53 ? -51.199 -14.669 -20.436 1.00 45.03 65 VAL B N 1
ATOM 1397 C CA . VAL B 1 53 ? -51.433 -15.713 -19.409 1.00 44.88 65 VAL B CA 1
ATOM 1398 C C . VAL B 1 53 ? -50.074 -16.255 -18.962 1.00 45.39 65 VAL B C 1
ATOM 1399 O O . VAL B 1 53 ? -49.203 -16.549 -19.825 1.00 46.80 65 VAL B O 1
ATOM 1403 N N . GLY B 1 54 ? -49.898 -16.410 -17.657 1.00 44.23 66 GLY B N 1
ATOM 1404 C CA . GLY B 1 54 ? -48.657 -16.944 -17.067 1.00 43.73 66 GLY B CA 1
ATOM 1405 C C . GLY B 1 54 ? -47.567 -15.903 -16.892 1.00 42.98 66 GLY B C 1
ATOM 1406 O O . GLY B 1 54 ? -46.600 -16.172 -16.191 1.00 42.48 66 GLY B O 1
ATOM 1407 N N . GLU B 1 55 ? -47.734 -14.685 -17.413 1.00 41.84 67 GLU B N 1
ATOM 1408 C CA . GLU B 1 55 ? -46.746 -13.601 -17.218 1.00 40.32 67 GLU B CA 1
ATOM 1409 C C . GLU B 1 55 ? -46.645 -13.245 -15.722 1.00 38.75 67 GLU B C 1
ATOM 1410 O O . GLU B 1 55 ? -47.681 -13.153 -15.042 1.00 37.46 67 GLU B O 1
ATOM 1416 N N . LYS B 1 56 ? -45.424 -13.039 -15.234 1.00 40.45 68 LYS B N 1
ATOM 1417 C CA . LYS B 1 56 ? -45.188 -12.545 -13.853 1.00 38.13 68 LYS B CA 1
ATOM 1418 C C . LYS B 1 56 ? -45.116 -11.026 -13.916 1.00 35.62 68 LYS B C 1
ATOM 1419 O O . LYS B 1 56 ? -44.254 -10.485 -14.621 1.00 35.54 68 LYS B O 1
ATOM 1425 N N . VAL B 1 57 ? -46.087 -10.390 -13.298 1.00 34.39 69 VAL B N 1
ATOM 1426 C CA . VAL B 1 57 ? -46.312 -8.916 -13.354 1.00 33.10 69 VAL B CA 1
ATOM 1427 C C . VAL B 1 57 ? -46.094 -8.291 -11.974 1.00 32.16 69 VAL B C 1
ATOM 1428 O O . VAL B 1 57 ? -46.679 -8.752 -10.947 1.00 31.54 69 VAL B O 1
ATOM 1432 N N . GLU B 1 58 ? -45.316 -7.223 -11.941 1.00 30.95 70 GLU B N 1
ATOM 1433 C CA . GLU B 1 58 ? -45.265 -6.298 -10.788 1.00 30.96 70 GLU B CA 1
ATOM 1434 C C . GLU B 1 58 ? -45.896 -4.987 -11.263 1.00 28.56 70 GLU B C 1
ATOM 1435 O O . GLU B 1 58 ? -45.402 -4.402 -12.257 1.00 30.19 70 GLU B O 1
ATOM 1441 N N . LEU B 1 59 ? -47.023 -4.621 -10.690 1.00 27.77 71 LEU B N 1
ATOM 1442 C CA . LEU B 1 59 ? -47.779 -3.435 -11.127 1.00 27.37 71 LEU B CA 1
ATOM 1443 C C . LEU B 1 59 ? -47.735 -2.345 -10.032 1.00 25.13 71 LEU B C 1
ATOM 1444 O O . LEU B 1 59 ? -47.988 -2.637 -8.873 1.00 25.70 71 LEU B O 1
ATOM 1449 N N . THR B 1 60 ? -47.354 -1.147 -10.448 1.00 24.22 72 THR B N 1
ATOM 1450 C CA . THR B 1 60 ? -47.379 0.067 -9.593 1.00 24.01 72 THR B CA 1
ATOM 1451 C C . THR B 1 60 ? -48.559 0.911 -10.065 1.00 22.89 72 THR B C 1
ATOM 1452 O O . THR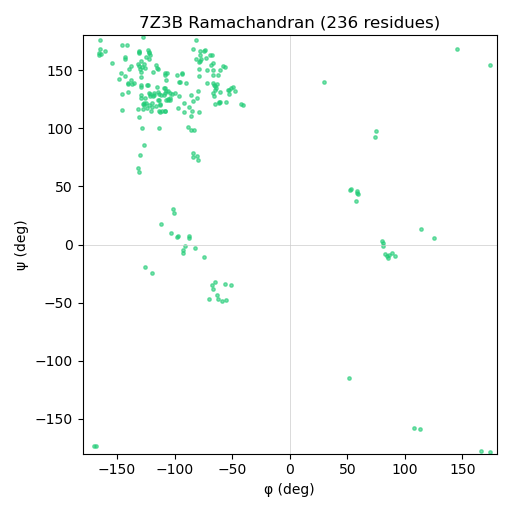 B 1 60 ? -48.608 1.263 -11.258 1.00 23.67 72 THR B O 1
ATOM 1456 N N . ILE B 1 61 ? -49.459 1.251 -9.162 1.00 22.48 73 ILE B N 1
ATOM 1457 C CA . ILE B 1 61 ? -50.558 2.209 -9.366 1.00 21.28 73 ILE B CA 1
ATOM 1458 C C . ILE B 1 61 ? -50.161 3.482 -8.654 1.00 20.22 73 ILE B C 1
ATOM 1459 O O . ILE B 1 61 ? -49.829 3.425 -7.461 1.00 20.17 73 ILE B O 1
ATOM 1464 N N . ASP B 1 62 ? -50.140 4.591 -9.346 1.00 20.61 74 ASP B N 1
ATOM 1465 C CA . ASP B 1 62 ? -49.614 5.846 -8.739 1.00 20.96 74 ASP B CA 1
ATOM 1466 C C . ASP B 1 62 ? -50.676 6.916 -8.934 1.00 20.40 74 ASP B C 1
ATOM 1467 O O . ASP B 1 62 ? -51.052 7.186 -10.139 1.00 20.99 74 ASP B O 1
ATOM 1472 N N . ASN B 1 63 ? -51.156 7.482 -7.847 1.00 19.02 75 ASN B N 1
ATOM 1473 C CA . ASN B 1 63 ? -52.119 8.586 -7.950 1.00 19.62 75 ASN B CA 1
ATOM 1474 C C . ASN B 1 63 ? -51.354 9.898 -8.165 1.00 19.73 75 ASN B C 1
ATOM 1475 O O . ASN B 1 63 ? -50.799 10.447 -7.172 1.00 19.98 75 ASN B O 1
ATOM 1480 N N . ARG B 1 64 ? -51.275 10.321 -9.429 1.00 21.05 76 ARG B N 1
ATOM 1481 C CA . ARG B 1 64 ? -50.573 11.539 -9.847 1.00 20.23 76 ARG B CA 1
ATOM 1482 C C . ARG B 1 64 ? -51.561 12.691 -10.079 1.00 23.39 76 ARG B C 1
ATOM 1483 O O . ARG B 1 64 ? -51.238 13.617 -10.857 1.00 25.38 76 ARG B O 1
ATOM 1491 N N . SER B 1 65 ? -52.698 12.667 -9.399 1.00 22.05 77 SER B N 1
ATOM 1492 C CA . SER B 1 65 ? -53.765 13.700 -9.483 1.00 23.90 77 SER B CA 1
ATOM 1493 C C . SER B 1 65 ? -53.123 15.062 -9.534 1.00 27.45 77 SER B C 1
ATOM 1494 O O . SER B 1 65 ? -52.363 15.396 -8.593 1.00 27.25 77 SER B O 1
ATOM 1497 N N . GLN B 1 66 ? -53.399 15.794 -10.628 1.00 29.71 78 GLN B N 1
ATOM 1498 C CA . GLN B 1 66 ? -52.586 16.945 -11.059 1.00 28.50 78 GLN B CA 1
ATOM 1499 C C . GLN B 1 66 ? -53.153 18.212 -10.473 1.00 32.83 78 GLN B C 1
ATOM 1500 O O . GLN B 1 66 ? -52.519 19.298 -10.663 1.00 31.16 78 GLN B O 1
ATOM 1506 N N . SER B 1 67 ? -54.297 18.112 -9.776 1.00 28.00 79 SER B N 1
ATOM 1507 C CA . SER B 1 67 ? -54.886 19.293 -9.151 1.00 27.94 79 SER B CA 1
ATOM 1508 C C . SER B 1 67 ? -54.153 19.540 -7.825 1.00 30.69 79 SER B C 1
ATOM 1509 O O . SER B 1 67 ? -53.576 18.584 -7.240 1.00 31.31 79 SER B O 1
ATOM 1512 N N . ALA B 1 68 ? -54.256 20.755 -7.355 1.00 34.84 80 ALA B N 1
ATOM 1513 C CA . ALA B 1 68 ? -53.676 21.176 -6.064 1.00 38.98 80 ALA B CA 1
ATOM 1514 C C . ALA B 1 68 ? -54.794 21.848 -5.290 1.00 36.89 80 ALA B C 1
ATOM 1515 O O . ALA B 1 68 ? -55.080 22.988 -5.604 1.00 38.40 80 ALA B O 1
ATOM 1517 N N . PRO B 1 69 ? -55.486 21.191 -4.305 1.00 37.29 81 PRO B N 1
ATOM 1518 C CA . PRO B 1 69 ? -55.090 19.897 -3.826 1.00 36.97 81 PRO B CA 1
ATOM 1519 C C . PRO B 1 69 ? -55.504 18.788 -4.792 1.00 34.74 81 PRO B C 1
ATOM 1520 O O . PRO B 1 69 ? -56.396 18.944 -5.646 1.00 35.81 81 PRO B O 1
ATOM 1524 N N . PRO B 1 70 ? -54.903 17.612 -4.631 1.00 34.25 82 PRO B N 1
ATOM 1525 C CA . PRO B 1 70 ? -55.328 16.452 -5.449 1.00 32.81 82 PRO B CA 1
ATOM 1526 C C . PRO B 1 70 ? -56.567 15.731 -4.938 1.00 34.01 82 PRO B C 1
ATOM 1527 O O . PRO B 1 70 ? -56.946 16.032 -3.859 1.00 36.44 82 PRO B O 1
ATOM 1531 N N . ILE B 1 71 ? -57.059 14.719 -5.661 1.00 30.77 83 ILE B N 1
ATOM 1532 C CA . ILE B 1 71 ? -58.219 13.896 -5.186 1.00 31.03 83 ILE B CA 1
ATOM 1533 C C . ILE B 1 71 ? -57.796 12.429 -5.125 1.00 29.35 83 ILE B C 1
ATOM 1534 O O . ILE B 1 71 ? -56.839 12.073 -5.926 1.00 28.78 83 ILE B O 1
ATOM 1539 N N . ALA B 1 72 ? -58.520 11.632 -4.349 1.00 28.06 84 ALA B N 1
ATOM 1540 C CA . ALA B 1 72 ? -58.355 10.162 -4.328 1.00 27.66 84 ALA B CA 1
ATOM 1541 C C . ALA B 1 72 ? -58.901 9.506 -5.613 1.00 27.65 84 ALA B C 1
ATOM 1542 O O . ALA B 1 72 ? -59.858 10.044 -6.215 1.00 26.53 84 ALA B O 1
ATOM 1544 N N . HIS B 1 73 ? -58.302 8.382 -5.988 1.00 24.25 85 HIS B N 1
ATOM 1545 C CA . HIS B 1 73 ? -58.661 7.583 -7.177 1.00 23.24 85 HIS B CA 1
ATOM 1546 C C . HIS B 1 73 ? -58.598 6.093 -6.831 1.00 24.86 85 HIS B C 1
ATOM 1547 O O . HIS B 1 73 ? -57.769 5.657 -6.000 1.00 23.59 85 HIS B O 1
ATOM 1554 N N . GLN B 1 74 ? -59.411 5.333 -7.532 1.00 25.48 86 GLN B N 1
ATOM 1555 C CA . GLN B 1 74 ? -59.495 3.853 -7.417 1.00 25.43 86 GLN B CA 1
ATOM 1556 C C . GLN B 1 74 ? -59.058 3.201 -8.716 1.00 26.70 86 GLN B C 1
ATOM 1557 O O . GLN B 1 74 ? -59.137 3.823 -9.826 1.00 26.53 86 GLN B O 1
ATOM 1563 N N . PHE B 1 75 ? -58.536 1.987 -8.580 1.00 25.10 87 PHE B N 1
ATOM 1564 C CA . PHE B 1 75 ? -58.148 1.128 -9.708 1.00 25.44 87 PHE B CA 1
ATOM 1565 C C . PHE B 1 75 ? -58.741 -0.254 -9.436 1.00 27.87 87 PHE B C 1
ATOM 1566 O O . PHE B 1 75 ? -58.408 -0.887 -8.446 1.00 27.76 87 PHE B O 1
ATOM 1574 N N . SER B 1 76 ? -59.638 -0.681 -10.297 1.00 27.86 88 SER B N 1
ATOM 1575 C CA . SER B 1 76 ? -60.198 -2.045 -10.226 1.00 30.56 88 SER B CA 1
ATOM 1576 C C . SER B 1 76 ? -60.350 -2.596 -11.645 1.00 30.84 88 SER B C 1
ATOM 1577 O O . SER B 1 76 ? -60.715 -1.817 -12.600 1.00 30.88 88 SER B O 1
ATOM 1580 N N . ILE B 1 77 ? -60.000 -3.866 -11.810 1.00 31.09 89 ILE B N 1
ATOM 1581 C CA . ILE B 1 77 ? -60.027 -4.590 -13.113 1.00 31.57 89 ILE B CA 1
ATOM 1582 C C . ILE B 1 77 ? -61.166 -5.582 -13.098 1.00 34.49 89 ILE B C 1
ATOM 1583 O O . ILE B 1 77 ? -61.248 -6.420 -12.169 1.00 34.23 89 ILE B O 1
ATOM 1588 N N . GLY B 1 78 ? -61.980 -5.560 -14.149 1.00 35.58 90 GLY B N 1
ATOM 1589 C CA . GLY B 1 78 ? -63.122 -6.479 -14.179 1.00 36.38 90 GLY B CA 1
ATOM 1590 C C . GLY B 1 78 ? -63.818 -6.510 -15.510 1.00 38.00 90 GLY B C 1
ATOM 1591 O O . GLY B 1 78 ? -63.327 -5.887 -16.495 1.00 37.84 90 GLY B O 1
ATOM 1592 N N . ARG B 1 79 ? -64.928 -7.234 -15.495 1.00 41.68 91 ARG B N 1
ATOM 1593 C CA . ARG B 1 79 ? -65.808 -7.407 -16.653 1.00 44.34 91 ARG B CA 1
ATOM 1594 C C . ARG B 1 79 ? -67.216 -7.092 -16.179 1.00 47.58 91 ARG B C 1
ATOM 1595 O O . ARG B 1 79 ? -67.583 -7.461 -15.018 1.00 46.75 91 ARG B O 1
ATOM 1603 N N . THR B 1 80 ? -68.003 -6.564 -17.115 1.00 52.04 92 THR B N 1
ATOM 1604 C CA . THR B 1 80 ? -69.469 -6.399 -16.967 1.00 53.24 92 THR B CA 1
ATOM 1605 C C . THR B 1 80 ? -69.712 -5.234 -16.022 1.00 51.57 92 THR B C 1
ATOM 1606 O O . THR B 1 80 ? -69.729 -5.404 -14.789 1.00 50.69 92 THR B O 1
ATOM 1610 N N . LEU B 1 81 ? -69.974 -4.093 -16.620 1.00 52.22 93 LEU B N 1
ATOM 1611 C CA . LEU B 1 81 ? -70.248 -2.893 -15.825 1.00 51.91 93 LEU B CA 1
ATOM 1612 C C . LEU B 1 81 ? -71.569 -3.094 -15.083 1.00 54.92 93 LEU B C 1
ATOM 1613 O O . LEU B 1 81 ? -72.569 -3.497 -15.707 1.00 55.04 93 LEU B O 1
ATOM 1618 N N . VAL B 1 82 ? -71.558 -2.829 -13.781 1.00 55.90 94 VAL B N 1
ATOM 1619 C CA . VAL B 1 82 ? -72.794 -2.712 -12.965 1.00 61.37 94 VAL B CA 1
ATOM 1620 C C . VAL B 1 82 ? -73.156 -1.222 -12.866 1.00 65.94 94 VAL B C 1
ATOM 1621 O O . VAL B 1 82 ? -72.268 -0.406 -12.510 1.00 60.59 94 VAL B O 1
ATOM 1625 N N . SER B 1 83 ? -74.417 -0.922 -13.202 1.00 68.76 95 SER B N 1
ATOM 1626 C CA . SER B 1 83 ? -75.050 0.416 -13.075 1.00 71.73 95 SER B CA 1
ATOM 1627 C C . SER B 1 83 ? -76.374 0.343 -12.302 1.00 74.27 95 SER B C 1
ATOM 1628 O O . SER B 1 83 ? -76.708 1.347 -11.611 1.00 76.42 95 SER B O 1
ATOM 1631 N N . ILE B 1 94 ? -75.886 5.427 -13.289 1.00 67.83 106 ILE B N 1
ATOM 1632 C CA . ILE B 1 94 ? -74.590 5.637 -12.579 1.00 64.47 106 ILE B CA 1
ATOM 1633 C C . ILE B 1 94 ? -73.770 4.336 -12.621 1.00 62.74 106 ILE B C 1
ATOM 1634 O O . ILE B 1 94 ? -74.352 3.259 -12.465 1.00 62.53 106 ILE B O 1
ATOM 1639 N N . ALA B 1 95 ? -72.452 4.434 -12.833 1.00 59.51 107 ALA B N 1
ATOM 1640 C CA . ALA B 1 95 ? -71.541 3.268 -12.750 1.00 55.76 107 ALA B CA 1
ATOM 1641 C C . ALA B 1 95 ? -71.216 2.976 -11.277 1.00 56.90 107 ALA B C 1
ATOM 1642 O O . ALA B 1 95 ? -70.783 3.934 -10.593 1.00 56.81 107 ALA B O 1
ATOM 1644 N N . VAL B 1 96 ? -71.302 1.722 -10.794 1.00 54.26 108 VAL B N 1
ATOM 1645 C CA . VAL B 1 96 ? -70.914 1.447 -9.367 1.00 54.35 108 VAL B CA 1
ATOM 1646 C C . VAL B 1 96 ? -69.755 0.451 -9.255 1.00 50.48 108 VAL B C 1
ATOM 1647 O O . VAL B 1 96 ? -69.068 0.536 -8.242 1.00 52.06 108 VAL B O 1
ATOM 1651 N N . GLY B 1 97 ? -69.520 -0.421 -10.235 1.00 48.44 109 GLY B N 1
ATOM 1652 C CA . GLY B 1 97 ? -68.421 -1.408 -10.170 1.00 47.26 109 GLY B CA 1
ATOM 1653 C C . GLY B 1 97 ? -68.530 -2.516 -11.221 1.00 50.32 109 GLY B C 1
ATOM 1654 O O . GLY B 1 97 ? -69.436 -2.491 -12.124 1.00 47.85 109 GLY B O 1
ATOM 1655 N N . TRP B 1 98 ? -67.590 -3.444 -11.164 1.00 46.47 110 TRP B N 1
ATOM 1656 C CA . TRP B 1 98 ? -67.526 -4.588 -12.102 1.00 47.45 110 TRP B CA 1
ATOM 1657 C C . TRP B 1 98 ? -68.214 -5.782 -11.463 1.00 47.40 110 TRP B C 1
ATOM 1658 O O . TRP B 1 98 ? -67.968 -6.011 -10.278 1.00 47.66 110 TRP B O 1
ATOM 1669 N N . LYS B 1 99 ? -68.962 -6.533 -12.254 1.00 49.94 111 LYS B N 1
ATOM 1670 C CA . LYS B 1 99 ? -69.568 -7.773 -11.740 1.00 53.08 111 LYS B CA 1
ATOM 1671 C C . LYS B 1 99 ? -68.470 -8.807 -11.515 1.00 50.33 111 LYS B C 1
ATOM 1672 O O . LYS B 1 99 ? -68.518 -9.429 -10.447 1.00 50.54 111 LYS B O 1
ATOM 1678 N N . ASP B 1 100 ? -67.557 -9.003 -12.483 1.00 46.93 112 ASP B N 1
ATOM 1679 C CA . ASP B 1 100 ? -66.524 -10.073 -12.406 1.00 47.49 112 ASP B CA 1
ATOM 1680 C C . ASP B 1 100 ? -65.182 -9.375 -12.145 1.00 42.86 112 ASP B C 1
ATOM 1681 O O . ASP B 1 100 ? -64.792 -8.560 -12.980 1.00 41.10 112 ASP B O 1
ATOM 1686 N N . ASN B 1 101 ? -64.557 -9.605 -10.996 1.00 40.67 113 ASN B N 1
ATOM 1687 C CA . ASN B 1 101 ? -63.220 -9.039 -10.676 1.00 38.25 113 ASN B CA 1
ATOM 1688 C C . ASN B 1 101 ? -62.099 -9.909 -11.249 1.00 38.72 113 ASN B C 1
ATOM 1689 O O . ASN B 1 101 ? -62.050 -11.136 -10.959 1.00 40.86 113 ASN B O 1
ATOM 1694 N N . PHE B 1 102 ? -61.242 -9.322 -12.069 1.00 34.82 114 PHE B N 1
ATOM 1695 C CA . PHE B 1 102 ? -60.096 -10.019 -12.675 1.00 35.51 114 PHE B CA 1
ATOM 1696 C C . PHE B 1 102 ? -59.249 -10.759 -11.620 1.00 34.89 114 PHE B C 1
ATOM 1697 O O . PHE B 1 102 ? -58.671 -11.845 -11.953 1.00 36.10 114 PHE B O 1
ATOM 1705 N N . PHE B 1 103 ? -59.127 -10.196 -10.424 1.00 35.34 115 PHE B N 1
ATOM 1706 C CA . PHE B 1 103 ? -58.192 -10.700 -9.386 1.00 36.04 115 PHE B CA 1
ATOM 1707 C C . PHE B 1 103 ? -58.823 -11.785 -8.527 1.00 39.99 115 PHE B C 1
ATOM 1708 O O . PHE B 1 103 ? -58.116 -12.318 -7.663 1.00 39.02 115 PHE B O 1
ATOM 1716 N N . ASP B 1 104 ? -60.024 -12.219 -8.867 1.00 40.04 116 ASP B N 1
ATOM 1717 C CA . ASP B 1 104 ? -60.677 -13.334 -8.133 1.00 44.31 116 ASP B CA 1
ATOM 1718 C C . ASP B 1 104 ? -59.823 -14.582 -8.281 1.00 45.14 116 ASP B C 1
ATOM 1719 O O . ASP B 1 104 ? -59.580 -15.042 -9.434 1.00 46.08 116 ASP B O 1
ATOM 1724 N N . GLY B 1 105 ? -59.400 -15.127 -7.146 1.00 44.50 117 GLY B N 1
ATOM 1725 C CA . GLY B 1 105 ? -58.601 -16.365 -7.121 1.00 45.45 117 GLY B CA 1
ATOM 1726 C C . GLY B 1 105 ? -57.126 -16.108 -7.435 1.00 42.37 117 GLY B C 1
ATOM 1727 O O . GLY B 1 105 ? -56.357 -17.071 -7.479 1.00 44.76 117 GLY B O 1
ATOM 1728 N N . VAL B 1 106 ? -56.715 -14.869 -7.627 1.00 38.81 118 VAL B N 1
ATOM 1729 C CA . VAL B 1 106 ? -55.318 -14.553 -8.030 1.00 37.78 118 VAL B CA 1
ATOM 1730 C C . VAL B 1 106 ? -54.545 -14.183 -6.759 1.00 37.28 118 VAL B C 1
ATOM 1731 O O . VAL B 1 106 ? -54.776 -13.132 -6.166 1.00 39.28 118 VAL B O 1
ATOM 1735 N N . PRO B 1 107 ? -53.501 -14.926 -6.357 1.00 36.54 119 PRO B N 1
ATOM 1736 C CA . PRO B 1 107 ? -52.693 -14.504 -5.209 1.00 36.53 119 PRO B CA 1
ATOM 1737 C C . PRO B 1 107 ? -51.932 -13.211 -5.449 1.00 35.75 119 PRO B C 1
ATOM 1738 O O . PRO B 1 107 ? -51.345 -12.988 -6.501 1.00 37.71 119 PRO B O 1
ATOM 1742 N N . ILE B 1 108 ? -52.091 -12.270 -4.523 1.00 33.41 120 ILE B N 1
ATOM 1743 C CA . ILE B 1 108 ? -51.538 -10.889 -4.616 1.00 33.41 120 ILE B CA 1
ATOM 1744 C C . ILE B 1 108 ? -50.354 -10.833 -3.657 1.00 32.97 120 ILE B C 1
ATOM 1745 O O . ILE B 1 108 ? -50.554 -11.233 -2.495 1.00 31.94 120 ILE B O 1
ATOM 1750 N N . THR B 1 109 ? -49.192 -10.446 -4.158 1.00 31.50 121 THR B N 1
ATOM 1751 C CA . THR B 1 109 ? -47.987 -10.310 -3.356 1.00 31.10 121 THR B CA 1
ATOM 1752 C C . THR B 1 109 ? -47.661 -8.813 -3.204 1.00 31.27 121 THR B C 1
ATOM 1753 O O . THR B 1 109 ? -47.500 -8.060 -4.207 1.00 30.23 121 THR B O 1
ATOM 1757 N N A SER B 1 110 ? -47.511 -8.377 -1.965 0.50 30.01 122 SER B N 1
ATOM 1758 N N B SER B 1 110 ? -47.599 -8.345 -1.978 0.50 31.67 122 SER B N 1
ATOM 1759 C CA A SER B 1 110 ? -47.215 -6.949 -1.676 0.50 30.21 122 SER B CA 1
ATOM 1760 C CA B SER B 1 110 ? -47.183 -6.942 -1.735 0.50 33.25 122 SER B CA 1
ATOM 1761 C C A SER B 1 110 ? -46.711 -6.804 -0.255 0.50 31.71 122 SER B C 1
ATOM 1762 C C B SER B 1 110 ? -46.747 -6.851 -0.293 0.50 33.01 122 SER B C 1
ATOM 1763 O O A SER B 1 110 ? -47.398 -7.287 0.660 0.50 32.57 122 SER B O 1
ATOM 1764 O O B SER B 1 110 ? -47.276 -7.622 0.533 0.50 33.57 122 SER B O 1
ATOM 1769 N N A GLY B 1 111 ? -45.518 -6.221 -0.113 0.50 34.94 123 GLY B N 1
ATOM 1770 N N B GLY B 1 111 ? -45.802 -5.986 0.030 0.50 34.59 123 GLY B N 1
ATOM 1771 C CA A GLY B 1 111 ? -44.936 -5.830 1.187 0.50 36.49 123 GLY B CA 1
ATOM 1772 C CA B GLY B 1 111 ? -45.317 -6.070 1.412 0.50 34.6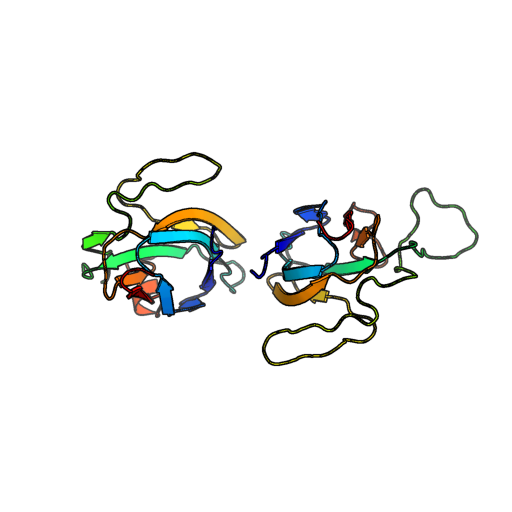1 123 GLY B CA 1
ATOM 1773 C C A GLY B 1 111 ? -44.914 -6.899 2.296 0.50 39.40 123 GLY B C 1
ATOM 1774 C C B GLY B 1 111 ? -44.376 -7.273 1.498 0.50 35.29 123 GLY B C 1
ATOM 1775 O O A GLY B 1 111 ? -45.447 -6.653 3.383 0.50 40.14 123 GLY B O 1
ATOM 1776 O O B GLY B 1 111 ? -44.04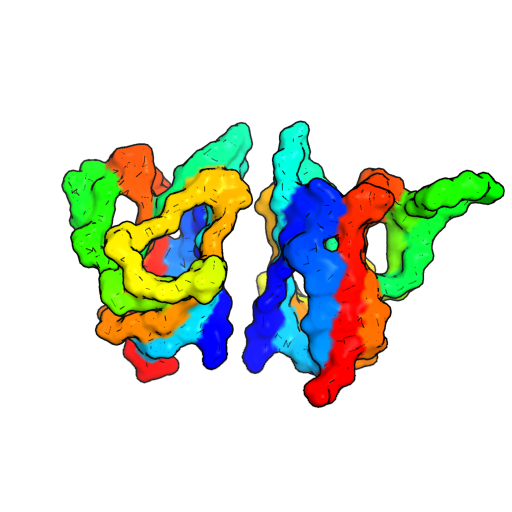7 -7.851 0.451 0.50 37.70 123 GLY B O 1
ATOM 1777 N N A GLY B 1 112 ? -44.229 -8.043 2.128 0.50 41.76 124 GLY B N 1
ATOM 1778 N N B GLY B 1 112 ? -44.075 -7.754 2.710 0.50 37.58 124 GLY B N 1
ATOM 1779 C CA A GLY B 1 112 ? -44.048 -8.827 0.913 0.50 43.81 124 GLY B CA 1
ATOM 1780 C CA B GLY B 1 112 ? -44.184 -9.125 3.229 0.50 37.16 124 GLY B CA 1
ATOM 1781 C C A GLY B 1 112 ? -44.850 -10.096 1.117 0.50 43.55 124 GLY B C 1
ATOM 1782 C C B GLY B 1 112 ? -45.447 -9.976 3.230 0.50 36.50 124 GLY B C 1
ATOM 1783 O O A GLY B 1 112 ? -44.273 -11.213 1.016 0.50 51.18 124 GLY B O 1
ATOM 1784 O O B GLY B 1 112 ? -45.487 -10.870 4.106 0.50 36.01 124 GLY B O 1
ATOM 1785 N N A GLN B 1 113 ? -46.111 -9.893 1.513 0.50 42.58 125 GLN B N 1
ATOM 1786 N N B GLN B 1 113 ? -46.286 -9.977 2.199 0.50 37.53 125 GLN B N 1
ATOM 1787 C CA A GLN B 1 113 ? -47.070 -10.931 1.965 0.50 41.44 125 GLN B CA 1
ATOM 1788 C CA B GLN B 1 113 ? -47.479 -10.852 2.227 0.50 38.18 125 GLN B CA 1
ATOM 1789 C C A GLN B 1 113 ? -47.979 -11.298 0.812 0.50 37.00 125 GLN B C 1
ATOM 1790 C C B GLN B 1 113 ? -47.988 -11.286 0.861 0.50 35.42 125 GLN B C 1
ATOM 1791 O O A GLN B 1 113 ? -48.181 -10.466 -0.062 0.50 33.82 125 GLN B O 1
ATOM 1792 O O B GLN B 1 113 ? -47.959 -10.481 -0.079 0.50 32.66 125 GLN B O 1
ATOM 1803 N N . THR B 1 114 ? -48.462 -12.531 0.820 1.00 35.27 126 THR B N 1
ATOM 1804 C CA . THR B 1 114 ? -49.019 -13.162 -0.388 1.00 34.92 126 THR B CA 1
ATOM 1805 C C . THR B 1 114 ? -50.343 -13.794 -0.022 1.00 34.77 126 THR B C 1
ATOM 1806 O O . THR B 1 114 ? -50.381 -14.545 0.973 1.00 37.17 126 THR B O 1
ATOM 1810 N N . GLY B 1 115 ? -51.357 -13.556 -0.844 1.00 36.21 127 GLY B N 1
ATOM 1811 C CA . GLY B 1 115 ? -52.608 -14.284 -0.633 1.00 38.73 127 GLY B CA 1
ATOM 1812 C C . GLY B 1 115 ? -53.671 -13.765 -1.570 1.00 38.57 127 GLY B C 1
ATOM 1813 O O . GLY B 1 115 ? -53.584 -12.643 -2.042 1.00 33.17 127 GLY B O 1
ATOM 1814 N N . PRO B 1 116 ? -54.686 -14.579 -1.916 1.00 40.60 128 PRO B N 1
ATOM 1815 C CA . PRO B 1 116 ? -55.858 -14.054 -2.628 1.00 41.05 128 PRO B CA 1
ATOM 1816 C C . PRO B 1 116 ? -56.585 -13.011 -1.773 1.00 41.77 128 PRO B C 1
ATOM 1817 O O . PRO B 1 116 ? -56.512 -13.085 -0.581 1.00 39.56 128 PRO B O 1
ATOM 1821 N N . VAL B 1 117 ? -57.164 -11.991 -2.421 1.00 40.32 129 VAL B N 1
ATOM 1822 C CA . VAL B 1 117 ? -57.856 -10.883 -1.717 1.00 40.68 129 VAL B CA 1
ATOM 1823 C C . VAL B 1 117 ? -59.256 -10.804 -2.282 1.00 42.79 129 VAL B C 1
ATOM 1824 O O . VAL B 1 117 ? -59.426 -10.628 -3.480 1.00 45.48 129 VAL B O 1
ATOM 1828 N N . PRO B 1 118 ? -60.295 -10.930 -1.445 1.00 47.31 130 PRO B N 1
ATOM 1829 C CA . PRO B 1 118 ? -61.649 -10.777 -1.951 1.00 47.49 130 PRO B CA 1
ATOM 1830 C C . PRO B 1 118 ? -61.880 -9.325 -2.393 1.00 44.70 130 PRO B C 1
ATOM 1831 O O . PRO B 1 118 ? -61.463 -8.429 -1.686 1.00 43.43 130 PRO B O 1
ATOM 1835 N N . ALA B 1 119 ? -62.559 -9.135 -3.518 1.00 42.12 131 ALA B N 1
ATOM 1836 C CA . ALA B 1 119 ? -63.075 -7.825 -3.991 1.00 41.87 131 ALA B CA 1
ATOM 1837 C C . ALA B 1 119 ? -61.880 -6.878 -4.159 1.00 39.24 131 ALA B C 1
ATOM 1838 O O . ALA B 1 119 ? -61.950 -5.732 -3.712 1.00 37.89 131 ALA B O 1
ATOM 1840 N N . PHE B 1 120 ? -60.797 -7.372 -4.737 1.00 34.42 132 PHE B N 1
ATOM 1841 C CA . PHE B 1 120 ? -59.535 -6.606 -4.734 1.00 35.17 132 PHE B CA 1
ATOM 1842 C C . PHE B 1 120 ? -59.741 -5.334 -5.545 1.00 32.03 132 PHE B C 1
ATOM 1843 O O . PHE B 1 120 ? -60.187 -5.336 -6.721 1.00 32.61 132 PHE B O 1
ATOM 1851 N N . SER B 1 121 ? -59.298 -4.238 -4.942 1.00 30.31 133 SER B N 1
ATOM 1852 C CA A SER B 1 121 ? -59.285 -2.878 -5.512 0.50 30.55 133 SER B CA 1
ATOM 1853 C CA B SER B 1 121 ? -59.149 -2.936 -5.648 0.50 29.31 133 SER B CA 1
ATOM 1854 C C . SER B 1 121 ? -58.118 -2.099 -4.895 1.00 28.48 133 SER B C 1
ATOM 1855 O O . SER B 1 121 ? -57.789 -2.450 -3.770 1.00 29.05 133 SER B O 1
ATOM 1860 N N . VAL B 1 122 ? -57.585 -1.100 -5.605 1.00 28.16 134 VAL B N 1
ATOM 1861 C CA . VAL B 1 122 ? -56.530 -0.207 -5.081 1.00 26.62 134 VAL B CA 1
ATOM 1862 C C . VAL B 1 122 ? -57.112 1.203 -5.016 1.00 27.14 134 VAL B C 1
ATOM 1863 O O . VAL B 1 122 ? -57.426 1.759 -6.050 1.00 25.17 134 VAL B O 1
ATOM 1867 N N . SER B 1 123 ? -57.156 1.756 -3.834 1.00 26.41 135 SER B N 1
ATOM 1868 C CA . SER B 1 123 ? -57.627 3.131 -3.581 1.00 27.61 135 SER B CA 1
ATOM 1869 C C . SER B 1 123 ? -56.461 3.931 -2.992 1.00 25.72 135 SER B C 1
ATOM 1870 O O . SER B 1 123 ? -55.808 3.478 -2.006 1.00 25.81 135 SER B O 1
ATOM 1873 N N . LEU B 1 124 ? -56.220 5.087 -3.550 1.00 22.37 136 LEU B N 1
ATOM 1874 C CA . LEU B 1 124 ? -55.029 5.920 -3.167 1.00 21.06 136 LEU B CA 1
ATOM 1875 C C . LEU B 1 124 ? -55.385 7.394 -3.110 1.00 22.44 136 LEU B C 1
ATOM 1876 O O . LEU B 1 124 ? -56.112 7.911 -3.972 1.00 21.64 136 LEU B O 1
ATOM 1881 N N . ASN B 1 125 ? -54.858 8.050 -2.103 1.00 21.71 137 ASN B N 1
ATOM 1882 C CA . ASN B 1 125 ? -54.928 9.513 -2.036 1.00 23.73 137 ASN B CA 1
ATOM 1883 C C . ASN B 1 125 ? -53.858 10.097 -2.952 1.00 21.10 137 ASN B C 1
ATOM 1884 O O . ASN B 1 125 ? -52.921 9.397 -3.394 1.00 21.72 137 ASN B O 1
ATOM 1889 N N . GLY B 1 126 ? -54.069 11.321 -3.367 1.00 21.26 138 GLY B N 1
ATOM 1890 C CA . GLY B 1 126 ? -53.063 12.039 -4.186 1.00 21.07 138 GLY B CA 1
ATOM 1891 C C . GLY B 1 126 ? -51.659 11.923 -3.613 1.00 20.91 138 GLY B C 1
ATOM 1892 O O . GLY B 1 126 ? -51.469 12.051 -2.405 1.00 21.16 138 GLY B O 1
ATOM 1893 N N . GLY B 1 127 ? -50.668 11.588 -4.434 1.00 20.51 139 GLY B N 1
ATOM 1894 C CA . GLY B 1 127 ? -49.281 11.471 -3.992 1.00 20.87 139 GLY B CA 1
ATOM 1895 C C . GLY B 1 127 ? -48.929 10.058 -3.558 1.00 20.35 139 GLY B C 1
ATOM 1896 O O . GLY B 1 127 ? -47.767 9.855 -3.094 1.00 22.25 139 GLY B O 1
ATOM 1897 N N . GLN B 1 128 ? -49.892 9.144 -3.427 1.00 20.20 140 GLN B N 1
ATOM 1898 C CA . GLN B 1 128 ? -49.628 7.791 -2.944 1.00 19.84 140 GLN B CA 1
ATOM 1899 C C . GLN B 1 128 ? -49.507 6.838 -4.138 1.00 19.12 140 GLN B C 1
ATOM 1900 O O . GLN B 1 128 ? -50.248 7.004 -5.113 1.00 19.54 140 GLN B O 1
ATOM 1906 N N . LYS B 1 129 ? -48.637 5.859 -3.990 1.00 19.56 141 LYS B N 1
ATOM 1907 C CA . LYS B 1 129 ? -48.522 4.745 -4.932 1.00 21.18 141 LYS B CA 1
ATOM 1908 C C . LYS B 1 129 ? -48.558 3.436 -4.203 1.00 21.71 141 LYS B C 1
ATOM 1909 O O . LYS B 1 129 ? -48.184 3.360 -3.032 1.00 22.79 141 LYS B O 1
ATOM 1915 N N . TYR B 1 130 ? -48.911 2.384 -4.926 1.00 21.61 142 TYR B N 1
ATOM 1916 C CA . TYR B 1 130 ? -49.020 1.024 -4.355 1.00 20.42 142 TYR B CA 1
ATOM 1917 C C . TYR B 1 130 ? -48.472 0.060 -5.393 1.00 21.91 142 TYR B C 1
ATOM 1918 O O . TYR B 1 130 ? -48.896 0.111 -6.559 1.00 21.20 142 TYR B O 1
ATOM 1927 N N . THR B 1 131 ? -47.595 -0.826 -4.961 1.00 21.95 143 THR B N 1
ATOM 1928 C CA . THR B 1 131 ? -46.950 -1.835 -5.826 1.00 23.18 143 THR B CA 1
ATOM 1929 C C . THR B 1 131 ? -47.316 -3.247 -5.354 1.00 25.29 143 THR B C 1
ATOM 1930 O O . THR B 1 131 ? -47.183 -3.517 -4.153 1.00 26.16 143 THR B O 1
ATOM 1934 N N . PHE B 1 132 ? -47.779 -4.070 -6.280 1.00 24.62 144 PHE B N 1
ATOM 1935 C CA . PHE B 1 132 ? -48.099 -5.486 -5.970 1.00 26.84 144 PHE B CA 1
ATOM 1936 C C . PHE B 1 132 ? -47.718 -6.339 -7.163 1.00 28.02 144 PHE B C 1
ATOM 1937 O O . PHE B 1 132 ? -47.623 -5.834 -8.292 1.00 30.46 144 PHE B O 1
ATOM 1945 N N . SER B 1 133 ? -47.575 -7.639 -6.904 1.00 28.75 145 SER B N 1
ATOM 1946 C CA . SER B 1 133 ? -47.183 -8.570 -7.982 1.00 31.74 145 SER B CA 1
ATOM 1947 C C . SER B 1 133 ? -48.106 -9.796 -7.979 1.00 32.69 145 SER B C 1
ATOM 1948 O O . SER B 1 133 ? -48.786 -10.078 -6.919 1.00 29.48 145 SER B O 1
ATOM 1951 N N . PHE B 1 134 ? -48.226 -10.438 -9.143 1.00 31.92 146 PHE B N 1
ATOM 1952 C CA . PHE B 1 134 ? -49.117 -11.594 -9.332 1.00 32.94 146 PHE B CA 1
ATOM 1953 C C . PHE B 1 134 ? -48.731 -12.303 -10.619 1.00 33.98 146 PHE B C 1
ATOM 1954 O O . PHE B 1 134 ? -47.908 -11.790 -11.399 1.00 34.04 146 PHE B O 1
ATOM 1962 N N . VAL B 1 135 ? -49.273 -13.499 -10.796 1.00 34.65 147 VAL B N 1
ATOM 1963 C CA . VAL B 1 135 ? -49.113 -14.225 -12.078 1.00 36.78 147 VAL B CA 1
ATOM 1964 C C . VAL B 1 135 ? -50.408 -14.001 -12.846 1.00 36.62 147 VAL B C 1
ATOM 1965 O O . VAL B 1 135 ? -51.472 -14.230 -12.271 1.00 36.32 147 VAL B O 1
ATOM 1969 N N . VAL B 1 136 ? -50.329 -13.595 -14.119 1.00 37.44 148 VAL B N 1
ATOM 1970 C CA . VAL B 1 136 ? -51.555 -13.409 -14.922 1.00 36.51 148 VAL B CA 1
ATOM 1971 C C . VAL B 1 136 ? -52.279 -14.758 -15.017 1.00 39.13 148 VAL B C 1
ATOM 1972 O O . VAL B 1 136 ? -51.740 -15.764 -15.474 1.00 41.74 148 VAL B O 1
ATOM 1976 N N . PRO B 1 137 ? -53.547 -14.827 -14.572 1.00 40.12 149 PRO B N 1
ATOM 1977 C CA . PRO B 1 137 ? -54.329 -16.061 -14.663 1.00 42.61 149 PRO B CA 1
ATOM 1978 C C . PRO B 1 137 ? -54.822 -16.375 -16.082 1.00 43.81 149 PRO B C 1
ATOM 1979 O O . PRO B 1 137 ? -54.798 -15.500 -16.928 1.00 42.93 149 PRO B O 1
ATOM 1983 N N . ASN B 1 138 ? -55.292 -17.590 -16.294 1.00 45.01 150 ASN B N 1
ATOM 1984 C CA . ASN B 1 138 ? -55.760 -18.043 -17.620 1.00 47.35 150 ASN B CA 1
ATOM 1985 C C . ASN B 1 138 ? -57.172 -17.499 -17.853 1.00 46.25 150 ASN B C 1
ATOM 1986 O O . ASN B 1 138 ? -58.127 -18.245 -17.772 1.00 48.38 150 ASN B O 1
ATOM 1991 N N . LYS B 1 139 ? -57.279 -16.203 -18.104 1.00 45.25 151 LYS B N 1
ATOM 1992 C CA . LYS B 1 139 ? -58.565 -15.485 -18.307 1.00 43.92 151 LYS B CA 1
ATOM 1993 C C . LYS B 1 139 ? -58.417 -14.648 -19.567 1.00 43.73 151 LYS B C 1
ATOM 1994 O O . LYS B 1 139 ? -58.347 -13.410 -19.504 1.00 41.72 151 LYS B O 1
ATOM 2000 N N . PRO B 1 140 ? -58.263 -15.305 -20.735 1.00 46.15 152 PRO B N 1
ATOM 2001 C CA . PRO B 1 140 ? -57.898 -14.588 -21.949 1.00 47.30 152 PRO B CA 1
ATOM 2002 C C . PRO B 1 140 ? -59.038 -13.669 -22.411 1.00 49.22 152 PRO B C 1
ATOM 2003 O O . PRO B 1 140 ? -60.183 -13.912 -22.078 1.00 51.08 152 PRO B O 1
ATOM 2007 N N . GLY B 1 141 ? -58.663 -12.617 -23.133 1.00 47.46 153 GLY B N 1
ATOM 2008 C CA . GLY B 1 141 ? -59.621 -11.758 -23.831 1.00 47.89 153 GLY B CA 1
ATOM 2009 C C . GLY B 1 141 ? -59.627 -10.395 -23.203 1.00 45.17 153 GLY B C 1
ATOM 2010 O O . GLY B 1 141 ? -58.611 -10.009 -22.547 1.00 44.17 153 GLY B O 1
ATOM 2011 N N . LYS B 1 142 ? -60.709 -9.663 -23.406 1.00 45.31 154 LYS B N 1
ATOM 2012 C CA A LYS B 1 142 ? -60.729 -8.226 -23.028 0.50 43.63 154 LYS B CA 1
ATOM 2013 C CA B LYS B 1 142 ? -60.763 -8.229 -23.035 0.50 44.10 154 LYS B CA 1
ATOM 2014 C C . LYS B 1 142 ? -61.274 -8.077 -21.605 1.00 41.72 154 LYS B C 1
ATOM 2015 O O . LYS B 1 142 ? -62.309 -8.675 -21.305 1.00 43.30 154 LYS B O 1
ATOM 2026 N N . TRP B 1 143 ? -60.559 -7.304 -20.802 1.00 40.49 155 TRP B N 1
ATOM 2027 C CA . TRP B 1 143 ? -60.976 -6.857 -19.464 1.00 38.14 155 TRP B CA 1
ATOM 2028 C C . TRP B 1 143 ? -60.958 -5.324 -19.456 1.00 37.48 155 TRP B C 1
ATOM 2029 O O . TRP B 1 143 ? -60.370 -4.721 -20.357 1.00 37.18 155 TRP B O 1
ATOM 2040 N N . GLU B 1 144 ? -61.562 -4.723 -18.467 1.00 36.70 156 GLU B N 1
ATOM 2041 C CA . GLU B 1 144 ? -61.575 -3.263 -18.361 1.00 36.08 156 GLU B CA 1
ATOM 2042 C C . GLU B 1 144 ? -61.070 -2.844 -16.980 1.00 35.37 156 GLU B C 1
ATOM 2043 O O . GLU B 1 144 ? -61.133 -3.618 -15.988 1.00 35.83 156 GLU B O 1
ATOM 2049 N N . TYR B 1 145 ? -60.547 -1.636 -16.904 1.00 32.76 157 TYR B N 1
ATOM 2050 C CA . TYR B 1 145 ? -60.211 -1.073 -15.581 1.00 29.28 157 TYR B CA 1
ATOM 2051 C C . TYR B 1 145 ? -60.901 0.277 -15.416 1.00 30.99 157 TYR B C 1
ATOM 2052 O O . TYR B 1 145 ? -61.213 0.995 -16.425 1.00 30.48 157 TYR B O 1
ATOM 2061 N N . GLY B 1 146 ? -61.174 0.619 -14.170 1.00 29.59 158 GLY B N 1
ATOM 2062 C CA . GLY B 1 146 ? -61.938 1.839 -13.910 1.00 29.56 158 GLY B CA 1
ATOM 2063 C C . GLY B 1 146 ? -61.886 2.290 -12.474 1.00 29.08 158 GLY B C 1
ATOM 2064 O O . GLY B 1 146 ? -61.485 1.538 -11.590 1.00 28.75 158 GLY B O 1
ATOM 2065 N N . CYS B 1 147 ? -62.296 3.539 -12.280 1.00 28.58 159 CYS B N 1
ATOM 2066 C CA . CYS B 1 147 ? -62.407 4.193 -10.977 1.00 27.73 159 CYS B CA 1
ATOM 2067 C C . CYS B 1 147 ? -63.873 4.477 -10.697 1.00 31.58 159 CYS B C 1
ATOM 2068 O O . CYS B 1 147 ? -64.506 5.179 -11.498 1.00 30.39 159 CYS B O 1
ATOM 2071 N N . PHE B 1 148 ? -64.396 3.998 -9.585 1.00 30.44 160 PHE B N 1
ATOM 2072 C CA . PHE B 1 148 ? -65.844 4.118 -9.299 1.00 34.28 160 PHE B CA 1
ATOM 2073 C C . PHE B 1 148 ? -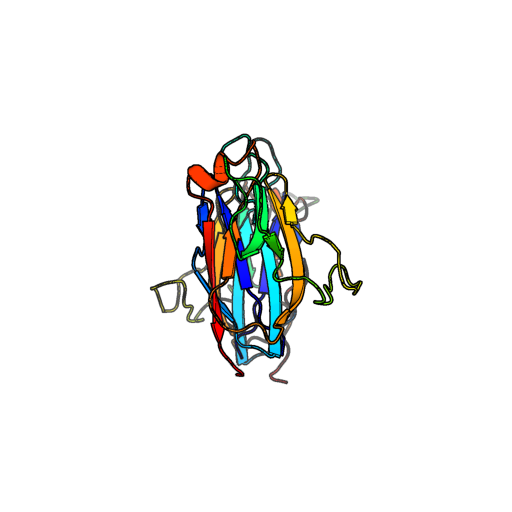66.076 5.065 -8.133 1.00 35.71 160 PHE B C 1
ATOM 2074 O O . PHE B 1 148 ? -67.219 5.124 -7.667 1.00 37.18 160 PHE B O 1
ATOM 2082 N N . LEU B 1 149 ? -65.095 5.894 -7.786 1.00 34.99 161 LEU B N 1
ATOM 2083 C CA . LEU B 1 149 ? -65.303 6.879 -6.698 1.00 35.32 161 LEU B CA 1
ATOM 2084 C C . LEU B 1 149 ? -66.301 7.968 -7.140 1.00 38.53 161 LEU B C 1
ATOM 2085 O O . LEU B 1 149 ? -66.567 8.195 -8.396 1.00 37.62 161 LEU B O 1
ATOM 2090 N N . GLN B 1 150 ? -66.822 8.672 -6.128 1.00 41.84 162 GLN B N 1
ATOM 2091 C CA . GLN B 1 150 ? -67.703 9.858 -6.317 1.00 44.78 162 GLN B CA 1
ATOM 2092 C C . GLN B 1 150 ? -68.923 9.405 -7.133 1.00 45.12 162 GLN B C 1
ATOM 2093 O O . GLN B 1 150 ? -69.326 10.031 -8.130 1.00 45.87 162 GLN B O 1
ATOM 2099 N N . THR B 1 151 ? -69.469 8.269 -6.721 1.00 47.12 163 THR B N 1
ATOM 2100 C CA . THR B 1 151 ? -70.694 7.657 -7.256 1.00 49.35 163 THR B CA 1
ATOM 2101 C C . THR B 1 151 ? -70.562 7.525 -8.782 1.00 45.34 163 THR B C 1
ATOM 2102 O O . THR B 1 151 ? -71.488 7.862 -9.475 1.00 47.53 163 THR B O 1
ATOM 2106 N N . GLY B 1 152 ? -69.439 7.005 -9.298 1.00 39.60 164 GLY B N 1
ATOM 2107 C CA . GLY B 1 152 ? -69.314 6.744 -10.752 1.00 38.28 164 GLY B CA 1
ATOM 2108 C C . GLY B 1 152 ? -68.964 7.978 -11.586 1.00 36.11 164 GLY B C 1
ATOM 2109 O O . GLY B 1 152 ? -68.753 7.833 -12.805 1.00 35.03 164 GLY B O 1
ATOM 2110 N N . GLN B 1 153 ? -68.828 9.154 -10.977 1.00 34.92 165 GLN B N 1
ATOM 2111 C CA . GLN B 1 153 ? -68.567 10.375 -11.781 1.00 36.03 165 GLN B CA 1
ATOM 2112 C C . GLN B 1 153 ? -67.175 10.334 -12.433 1.00 32.27 165 GLN B C 1
ATOM 2113 O O . GLN B 1 153 ? -67.043 10.776 -13.600 1.00 31.97 165 GLN B O 1
ATOM 2119 N N . HIS B 1 154 ? -66.189 9.764 -11.766 1.00 28.99 166 HIS B N 1
ATOM 2120 C CA . HIS B 1 154 ? -64.840 9.670 -12.379 1.00 27.02 166 HIS B CA 1
ATOM 2121 C C . HIS B 1 154 ? -64.883 8.812 -13.641 1.00 27.57 166 HIS B C 1
ATOM 2122 O O . HIS B 1 154 ? -64.166 9.130 -14.634 1.00 28.20 166 HIS B O 1
ATOM 2129 N N . PHE B 1 155 ? -65.592 7.688 -13.553 1.00 29.22 167 PHE B N 1
ATOM 2130 C CA . PHE B 1 155 ? -65.724 6.717 -14.643 1.00 30.02 167 PHE B CA 1
ATOM 2131 C C . PHE B 1 155 ? -66.340 7.420 -15.867 1.00 31.86 167 PHE B C 1
ATOM 2132 O O . PHE B 1 155 ? -65.835 7.337 -16.977 1.00 33.58 167 PHE B O 1
ATOM 2140 N N . MET B 1 156 ? -67.406 8.127 -15.626 1.00 33.98 168 MET B N 1
ATOM 2141 C CA . MET B 1 156 ? -68.131 8.852 -16.696 1.00 35.94 168 MET B CA 1
ATOM 2142 C C . MET B 1 156 ? -67.241 9.963 -17.271 1.00 34.71 168 MET B C 1
ATOM 2143 O O . MET B 1 156 ? -67.354 10.274 -18.503 1.00 37.89 168 MET B O 1
ATOM 2148 N N . ASN B 1 157 ? -66.385 10.551 -16.445 1.00 30.58 169 ASN B N 1
ATOM 2149 C CA . ASN B 1 157 ? -65.454 11.626 -16.890 1.00 30.55 169 ASN B CA 1
ATOM 2150 C C . ASN B 1 157 ? -64.320 11.031 -17.720 1.00 31.34 169 ASN B C 1
ATOM 2151 O O . ASN B 1 157 ? -63.571 11.780 -18.299 1.00 32.90 169 ASN B O 1
ATOM 2156 N N . GLY B 1 158 ? -64.176 9.693 -17.752 1.00 35.11 170 GLY B N 1
ATOM 2157 C CA . GLY B 1 158 ? -63.197 9.050 -18.637 1.00 32.94 170 GLY B CA 1
ATOM 2158 C C . GLY B 1 158 ? -62.232 8.128 -17.940 1.00 31.05 170 GLY B C 1
ATOM 2159 O O . GLY B 1 158 ? -61.249 7.737 -18.588 1.00 31.40 170 GLY B O 1
ATOM 2160 N N . MET B 1 159 ? -62.388 7.862 -16.650 1.00 29.11 171 MET B N 1
ATOM 2161 C CA . MET B 1 159 ? -61.370 7.086 -15.929 1.00 27.59 171 MET B CA 1
ATOM 2162 C C . MET B 1 159 ? -61.653 5.598 -16.145 1.00 28.50 171 MET B C 1
ATOM 2163 O O . MET B 1 159 ? -62.195 4.930 -15.273 1.00 27.80 171 MET B O 1
ATOM 2168 N N . HIS B 1 160 ? -61.261 5.132 -17.315 1.00 29.76 172 HIS B N 1
ATOM 2169 C CA . HIS B 1 160 ? -61.550 3.785 -17.850 1.00 33.83 172 HIS B CA 1
ATOM 2170 C C . HIS B 1 160 ? -60.376 3.371 -18.725 1.00 33.00 172 HIS B C 1
ATOM 2171 O O . HIS B 1 160 ? -59.865 4.195 -19.507 1.00 35.87 172 HIS B O 1
ATOM 2178 N N . GLY B 1 161 ? -60.005 2.091 -18.687 1.00 31.60 173 GLY B N 1
ATOM 2179 C CA . GLY B 1 161 ? -59.001 1.546 -19.595 1.00 32.18 173 GLY B CA 1
ATOM 2180 C C . GLY B 1 161 ? -59.370 0.155 -20.051 1.00 32.23 173 GLY B C 1
ATOM 2181 O O . GLY B 1 161 ? -60.328 -0.410 -19.515 1.00 32.59 173 GLY B O 1
ATOM 2182 N N . ILE B 1 162 ? -58.614 -0.351 -20.994 1.00 33.79 174 ILE B N 1
ATOM 2183 C CA . ILE B 1 162 ? -58.848 -1.709 -21.568 1.00 35.96 174 ILE B CA 1
ATOM 2184 C C . ILE B 1 162 ? -57.576 -2.520 -21.367 1.00 35.90 174 ILE B C 1
ATOM 2185 O O . ILE B 1 162 ? -56.516 -2.065 -21.780 1.00 35.80 174 ILE B O 1
ATOM 2190 N N . LEU B 1 163 ? -57.717 -3.730 -20.835 1.00 37.73 175 LEU B N 1
ATOM 2191 C CA . LEU B 1 163 ? -56.619 -4.693 -20.632 1.00 36.45 175 LEU B CA 1
ATOM 2192 C C . LEU B 1 163 ? -56.887 -5.884 -21.554 1.00 39.08 175 LEU B C 1
ATOM 2193 O O . LEU B 1 163 ? -57.970 -6.497 -21.429 1.00 41.98 175 LEU B O 1
ATOM 2198 N N . ASP B 1 164 ? -55.932 -6.213 -22.407 1.00 38.65 176 ASP B N 1
ATOM 2199 C CA . ASP B 1 164 ? -56.032 -7.414 -23.279 1.00 43.42 176 ASP B CA 1
ATOM 2200 C C . ASP B 1 164 ? -55.158 -8.517 -22.679 1.00 41.99 176 ASP B C 1
ATOM 2201 O O . ASP B 1 164 ? -53.958 -8.274 -22.357 1.00 43.02 176 ASP B O 1
ATOM 2206 N N . ILE B 1 165 ? -55.730 -9.693 -22.532 1.00 41.22 177 ILE B N 1
ATOM 2207 C CA . ILE B 1 165 ? -54.981 -10.854 -21.991 1.00 41.36 177 ILE B CA 1
ATOM 2208 C C . ILE B 1 165 ? -54.841 -11.855 -23.145 1.00 43.88 177 ILE B C 1
ATOM 2209 O O . ILE B 1 165 ? -55.865 -12.395 -23.598 1.00 45.71 177 ILE B O 1
ATOM 2214 N N . LEU B 1 166 ? -53.610 -12.068 -23.580 1.00 45.82 178 LEU B N 1
ATOM 2215 C CA . LEU B 1 166 ? -53.297 -13.001 -24.683 1.00 49.30 178 LEU B CA 1
ATOM 2216 C C . LEU B 1 166 ? -52.967 -14.360 -24.093 1.00 52.22 178 LEU B C 1
ATOM 2217 O O . LEU B 1 166 ? -52.391 -14.465 -23.016 1.00 51.09 178 LEU B O 1
ATOM 2222 N N . PRO B 1 167 ? -53.294 -15.451 -24.808 1.00 55.31 179 PRO B N 1
ATOM 2223 C CA . PRO B 1 167 ? -52.812 -16.777 -24.430 1.00 57.67 179 PRO B CA 1
ATOM 2224 C C . PRO B 1 167 ? -51.274 -16.805 -24.356 1.00 59.10 179 PRO B C 1
ATOM 2225 O O . PRO B 1 167 ? -50.615 -16.010 -25.014 1.00 58.21 179 PRO B O 1
ATOM 2229 N N . ALA B 1 168 ? -50.743 -17.706 -23.525 1.00 60.42 180 ALA B N 1
ATOM 2230 C CA . ALA B 1 168 ? -49.304 -17.905 -23.255 1.00 63.37 180 ALA B CA 1
ATOM 2231 C C . ALA B 1 168 ? -48.520 -18.106 -24.556 1.00 70.85 180 ALA B C 1
ATOM 2232 O O . ALA B 1 168 ? -48.917 -18.952 -25.364 1.00 70.93 180 ALA B O 1
ATOM 2234 N N . GLN B 1 169 ? -47.371 -17.406 -24.748 1.00 78.56 181 GLN B N 1
ATOM 2235 C CA . GLN B 1 169 ? -46.772 -16.395 -23.867 1.00 82.19 181 GLN B CA 1
ATOM 2236 C C . GLN B 1 169 ? -45.856 -15.439 -24.654 1.00 83.48 181 GLN B C 1
ATOM 2237 O O . GLN B 1 169 ? -46.098 -14.948 -25.758 1.00 86.78 181 GLN B O 1
#

Sequence (268 aa):
GVHHHYTIDEFNYYYKPDRMTWHVGEKVELTIDNRSQSAPPIAHQFSIGRTLVSRDDNGFFPKSSQAIAVGWKKDNFFDGVPIITSGGQTGPVPAFSSVSLNGGQQKYTFSFVVPNKPGKKWEYGCFLQTGQHFMMNGMHGIILDDILPAQGVHHHYTIDEFNYYYKPDRMTWHHVGEKVELTIDNRSQSAPPIAHQFSIGRTLVSIAVGWKDNFFDGVPITSSGGGGQQTGPVPAFSSVSLNGGQKYTFSFVVPNKPGKKWEYGCFLQTGQHFMNGMHGILDILPAQ

InterPro domains:
  IPR008972 Cupredoxin [G3DSA:2.60.40.420] (39-181)
  IPR008972 Cupredoxin [SSF49503] (53-177)

Solvent-accessible surface area: 13750 Å² total; per-residue (Å²): 85,74,91,80,56,62,0,5,0,39,23,74,104,5,128,58,67,137,12,64,0,62,23,44,20,98,1,48,0,23,0,5,0,32,15,112,41,106,102,74,38,40,0,27,2,12,1,0,75,74,74,63,29,119,137,91,89,149,108,98,126,90,59,33,1,74,16,32,147,58,28,0,4,82,64,6,80,4,54,25,76,93,117,102,16,87,42,126,82,11,45,5,75,20,103,22,46,101,72,69,51,3,34,12,81,2,26,117,54,66,35,120,12,47,0,0,0,23,51,118,100,0,80,1,24,50,71,30,0,72,0,28,0,55,3,76,94,74,207,90,84,96,83,56,60,2,11,0,38,27,70,83,4,122,58,69,139,16,66,1,57,20,28,21,102,0,45,0,24,0,5,1,33,13,104,47,104,114,62,55,36,0,30,3,13,2,0,76,75,76,60,96,150,4,93,17,33,154,70,26,0,3,78,67,4,69,8,46,29,83,71,145,89,23,90,60,122,85,13,43,8,74,16,89,22,57,84,76,72,54,2,28,10,77,2,25,118,52,64,35,119,11,37,1,0,0,18,54,103,110,1,83,3,26,138,70,37,0,56,0,17,1,54,3,76,95,68,152

Foldseek 3Di:
DEDEEEWEQEQFAIVVQEAEAEAFHKYKYKYADQYPDVVRAKWKKFKADDWDFDDDPDDDPFGQTADHPGGQQVQWWKDFVPDIGRDPPDMDMDTHGDMGIMITGRHPPAAKMKIATNPPRRVSVRVPYMHIYGYHYHD/DEDEDEWEAEQFEIVVQEAEAEAQHKYKYKYADQHPDVVGAKWKKFKEDDFDDCTADHPGGQQAVWWKAFDPDTDRDPPDMDMDGHGDMGIIITTRHPPAAKMKMATCPPSNPSVVSYHMHIYGYHYDD

Nearest PDB structures (foldseek):
  7z3b-assembly2_B  TM=1.008E+00  e=8.550E-30  Acidithiobacillus ferrooxidans
  7z3i-assembly2_B  TM=1.005E+00  e=3.671E-28  Acidithiobacillus ferrooxidans
  7z3g-assembly2_B  TM=1.002E+00  e=3.932E-27  Acidithiobacillus ferrooxidans
  7z3i-assembly1_A  TM=9.974E-01  e=7.429E-27  Acidithiobacillus ferrooxidans
  7z3f-assembly2_B  TM=1.004E+00  e=1.325E-26  Acidithiobacillus ferrooxidans